Protein AF-A0AA38CR29-F1 (afdb_monomer)

Solvent-accessible surface area (backbone atoms only — not comparable to full-atom values): 11387 Å² total; per-residue (Å²): 124,98,44,69,69,57,53,49,55,43,47,74,71,68,51,55,50,40,92,82,79,65,46,72,58,93,68,88,78,81,77,53,69,68,58,57,50,50,51,51,51,54,52,25,63,77,66,74,50,83,77,84,78,74,92,84,77,94,74,93,79,91,86,82,78,86,50,73,67,57,58,51,49,51,57,49,50,56,54,31,52,56,34,53,69,42,93,46,70,67,52,23,35,52,28,36,45,49,51,25,50,46,23,63,72,40,71,68,43,24,52,48,46,52,74,73,57,45,56,58,61,36,49,60,35,48,76,48,89,50,62,69,42,19,34,28,23,40,48,26,52,30,41,28,33,74,39,72,86,40,29,61,55,46,54,74,63,58,37,61,68,53,40,53,47,31,46,74,74,47,54,73,69,32,21,54,34,28,52,53,32,52,57,56,58,64,64,74,77,91,73,84,91,79,136

Radius of gyration: 24.46 Å; Cα contacts (8 Å, |Δi|>4): 181; chains: 1; bounding box: 51×35×69 Å

Foldseek 3Di:
DPDPVVLVVCVVVVPQADPPPRDGHPDSDDDDPVNVVVVVVVVCVVVVHDDDDDPDDDDDDDDDDPDPVNVVLLVLLLVLLVQCPPPDPVSVLVSLQVLLVQLQPDDSSLVSNVVSPVLLSLLVQLPDPPQSSNLSSLSSLLSSLLDVVCLVVNVVSVNLVSLVVCLVPHDPSSVVSSVSNCVSSVDDPPDDDDD

Sequence (195 aa):
TYERSCIHKWLDARHKTCPITQLTLPHYVLTPNYALRSLITQWCEAHGIEIPRKPGSTTNEKTSGCSPELLRDKATVDALIHKIFSGILEEQRAATGELRLLAKRNGNNRIYIAEAGAIPPLIKLLSTQDQRKQEHAMTALLNLSIHDGNKRTIVMAGAVPPIVEVLKSGSMEARENAAATLFSLSFPNEHNITI

Mean predicted aligned error: 15.1 Å

Organism: Taxus chinensis (NCBI:txid29808)

Secondary structure (DSSP, 8-state):
---HHHHHHHHHTT--B-TTT-PBPS------HHHHHHHHHHHHHHTTPPP---TT-------S---HHHHHHHHHHHHHHHHHTSS-HHHHHHHHHHHHHHHHH-HHHHHHHHHTT-HHHHHHHTT-S-HHHHHHHHHHHHHHHTSHHHHHHHHHTT-HHHHHHHHHHS-HHHHHHHHHHHHHHHS--SS----

Structure (mmCIF, N/CA/C/O backbone):
data_AF-A0AA38CR29-F1
#
_entry.id   AF-A0AA38CR29-F1
#
loop_
_atom_site.group_PDB
_atom_site.id
_atom_site.type_symbol
_atom_site.label_atom_id
_atom_site.label_alt_id
_atom_site.label_comp_id
_atom_site.label_asym_id
_atom_site.label_entity_id
_atom_site.label_seq_id
_atom_site.pdbx_PDB_ins_code
_atom_site.Cartn_x
_atom_site.Cartn_y
_atom_site.Cartn_z
_atom_site.occupancy
_atom_site.B_iso_or_equiv
_atom_site.auth_seq_id
_atom_site.auth_comp_id
_atom_site.auth_asym_id
_atom_site.auth_atom_id
_atom_site.pdbx_PDB_model_num
ATOM 1 N N . THR A 1 1 ? 23.063 8.240 -36.798 1.00 49.03 1 THR A N 1
ATOM 2 C CA . THR A 1 1 ? 22.834 7.722 -35.433 1.00 49.03 1 THR A CA 1
ATOM 3 C C . THR A 1 1 ? 23.039 6.214 -35.442 1.00 49.03 1 THR A C 1
ATOM 5 O O . THR A 1 1 ? 22.711 5.585 -36.440 1.00 49.03 1 THR A O 1
ATOM 8 N N . TYR A 1 2 ? 23.603 5.614 -34.386 1.00 64.50 2 TYR A N 1
ATOM 9 C CA . TYR A 1 2 ? 23.762 4.146 -34.267 1.00 64.50 2 TYR A CA 1
ATOM 10 C C . TYR A 1 2 ? 22.453 3.455 -33.844 1.00 64.50 2 TYR A C 1
ATOM 12 O O . TYR A 1 2 ? 22.439 2.498 -33.073 1.00 64.50 2 TYR A O 1
ATOM 20 N N . GLU A 1 3 ? 21.327 3.989 -34.303 1.00 69.69 3 GLU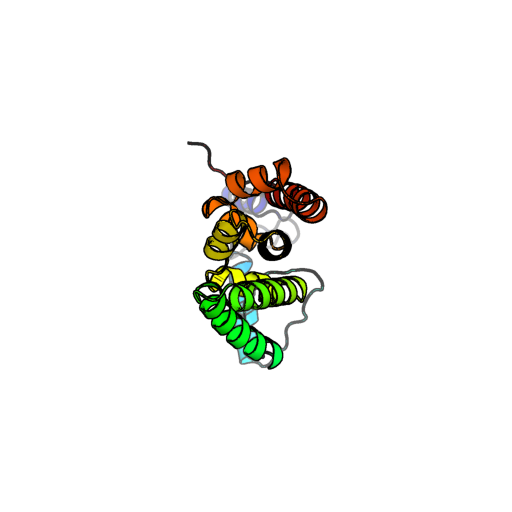 A N 1
ATOM 21 C CA . GLU A 1 3 ? 20.012 3.474 -33.965 1.00 69.69 3 GLU A CA 1
ATOM 22 C C . GLU A 1 3 ? 19.740 2.185 -34.733 1.00 69.69 3 GLU A C 1
ATOM 24 O O . GLU A 1 3 ? 20.000 2.085 -35.934 1.00 69.69 3 GLU A O 1
ATOM 29 N N . ARG A 1 4 ? 19.173 1.197 -34.034 1.00 75.94 4 ARG A N 1
ATOM 30 C CA . ARG A 1 4 ? 18.862 -0.127 -34.587 1.00 75.94 4 ARG A CA 1
ATOM 31 C C . ARG A 1 4 ? 18.036 -0.033 -35.876 1.00 75.94 4 ARG A C 1
ATOM 33 O O . ARG A 1 4 ? 18.303 -0.778 -36.809 1.00 75.94 4 ARG A O 1
ATOM 40 N N . SER A 1 5 ? 17.075 0.888 -35.941 1.00 76.75 5 SER A N 1
ATOM 41 C CA . SER A 1 5 ? 16.221 1.141 -37.112 1.00 76.75 5 SER A CA 1
ATOM 42 C C . SER A 1 5 ? 17.014 1.611 -38.337 1.00 76.75 5 SER A C 1
ATOM 44 O O . SER A 1 5 ? 16.787 1.122 -39.441 1.00 76.75 5 SER A O 1
ATOM 46 N N . CYS A 1 6 ? 17.968 2.523 -38.149 1.00 79.44 6 CYS A N 1
ATOM 47 C CA . CYS A 1 6 ? 18.842 3.019 -39.211 1.00 79.44 6 CYS A CA 1
ATOM 48 C C . CYS A 1 6 ? 19.792 1.927 -39.717 1.00 79.44 6 CYS A C 1
ATOM 50 O O . CYS A 1 6 ? 20.005 1.814 -40.921 1.00 79.44 6 CYS A O 1
ATOM 52 N N . ILE A 1 7 ? 20.318 1.096 -38.811 1.00 79.12 7 ILE A N 1
ATOM 53 C CA . ILE A 1 7 ? 21.212 -0.016 -39.166 1.00 79.12 7 ILE A CA 1
ATOM 54 C C . ILE A 1 7 ? 20.448 -1.104 -39.934 1.00 79.12 7 ILE A C 1
ATOM 56 O O . ILE A 1 7 ? 20.956 -1.598 -40.934 1.00 79.12 7 ILE A O 1
ATOM 60 N N . HIS A 1 8 ? 19.215 -1.433 -39.531 1.00 78.50 8 HIS A N 1
ATOM 61 C CA . HIS A 1 8 ? 18.358 -2.356 -40.292 1.00 78.50 8 HIS A CA 1
ATOM 62 C C . HIS A 1 8 ? 18.097 -1.846 -41.706 1.00 78.50 8 HIS A C 1
ATOM 64 O O . HIS A 1 8 ? 18.416 -2.540 -42.662 1.00 78.50 8 HIS A O 1
ATOM 70 N N . LYS A 1 9 ? 17.642 -0.594 -41.850 1.00 82.62 9 LYS A N 1
ATOM 71 C CA . LYS A 1 9 ? 17.415 0.018 -43.171 1.00 82.62 9 LYS A CA 1
ATOM 72 C C . LYS A 1 9 ? 18.669 0.001 -44.052 1.00 82.62 9 LYS A C 1
ATOM 74 O O . LYS A 1 9 ? 18.565 -0.212 -45.256 1.00 82.62 9 LYS A O 1
ATOM 79 N N . TRP A 1 10 ? 19.847 0.212 -43.462 1.00 81.25 10 TRP A N 1
ATOM 80 C CA . TRP A 1 10 ? 21.128 0.154 -44.171 1.00 81.25 10 TRP A CA 1
ATOM 81 C C . TRP A 1 10 ? 21.435 -1.251 -44.706 1.00 81.25 10 TRP A C 1
ATOM 83 O O . TRP A 1 10 ? 21.833 -1.400 -45.861 1.00 81.25 10 TRP A O 1
ATOM 93 N N . LEU A 1 11 ? 21.212 -2.286 -43.892 1.00 81.25 11 LEU A N 1
ATOM 94 C CA . LEU A 1 11 ? 21.416 -3.679 -44.294 1.00 81.25 11 LEU A CA 1
ATOM 95 C C . LEU A 1 11 ? 20.368 -4.145 -45.321 1.00 81.25 11 LEU A C 1
ATOM 97 O O . LEU A 1 11 ? 20.726 -4.816 -46.290 1.00 81.25 11 LEU A O 1
ATOM 101 N N . ASP A 1 12 ? 19.108 -3.729 -45.167 1.00 81.75 12 ASP A N 1
ATOM 102 C CA . ASP A 1 12 ? 18.004 -4.044 -46.088 1.00 81.75 12 ASP A CA 1
ATOM 103 C C . ASP A 1 12 ? 18.216 -3.428 -47.480 1.00 81.75 12 ASP A C 1
ATOM 105 O O . ASP A 1 12 ? 17.893 -4.040 -48.499 1.00 81.75 12 ASP A O 1
ATOM 109 N N . ALA A 1 13 ? 18.862 -2.258 -47.545 1.00 82.62 13 ALA A N 1
ATOM 110 C CA . ALA A 1 13 ? 19.305 -1.619 -48.786 1.00 82.62 13 ALA A CA 1
ATOM 111 C C . ALA A 1 13 ? 20.507 -2.327 -49.460 1.00 82.62 13 ALA A C 1
ATOM 113 O O . ALA A 1 13 ? 21.082 -1.812 -50.418 1.00 82.62 13 ALA A O 1
ATOM 114 N N . ARG A 1 14 ? 20.882 -3.529 -48.990 1.00 78.50 14 ARG A N 1
ATOM 115 C CA . ARG A 1 14 ? 21.998 -4.369 -49.468 1.00 78.50 14 ARG A CA 1
ATOM 116 C C . ARG A 1 14 ? 23.383 -3.736 -49.331 1.00 78.50 14 ARG A C 1
ATOM 118 O O . ARG A 1 14 ? 24.333 -4.200 -49.970 1.00 78.50 14 ARG A O 1
ATOM 125 N N . HIS A 1 15 ? 23.542 -2.735 -48.470 1.00 78.25 15 HIS A N 1
ATOM 126 C CA . HIS A 1 15 ? 24.867 -2.231 -48.139 1.00 78.25 15 HIS A CA 1
ATOM 127 C C . HIS A 1 15 ? 25.601 -3.250 -47.262 1.00 78.25 15 HIS A C 1
ATOM 129 O O . HIS A 1 15 ? 25.173 -3.584 -46.160 1.00 78.25 15 HIS A O 1
ATOM 135 N N . LYS A 1 16 ? 26.723 -3.766 -47.773 1.00 80.50 16 LYS A N 1
ATOM 136 C CA . LYS A 1 16 ? 27.523 -4.809 -47.108 1.00 80.50 16 LYS A CA 1
ATOM 137 C C . LYS A 1 16 ? 28.729 -4.265 -46.351 1.00 80.50 16 LYS A C 1
ATOM 139 O O . LYS A 1 16 ? 29.509 -5.048 -45.815 1.00 80.50 16 LYS A O 1
ATOM 144 N N . THR A 1 17 ? 28.904 -2.950 -46.325 1.00 81.31 17 THR A N 1
ATOM 145 C CA . THR A 1 17 ? 30.075 -2.295 -45.750 1.00 81.31 17 THR A CA 1
ATOM 146 C C . THR A 1 17 ? 29.698 -1.452 -44.541 1.00 81.31 17 THR A C 1
ATOM 148 O O . THR A 1 17 ? 28.611 -0.870 -44.462 1.00 81.31 17 THR A O 1
ATOM 151 N N . CYS A 1 18 ? 30.613 -1.402 -43.575 1.00 76.75 18 CYS A N 1
ATOM 152 C CA . CYS A 1 18 ? 30.520 -0.471 -42.463 1.00 76.75 18 CYS A CA 1
ATOM 153 C C . CYS A 1 18 ? 30.690 0.965 -42.992 1.00 76.75 18 CYS A C 1
ATOM 155 O O . CYS A 1 18 ? 31.706 1.246 -43.628 1.00 76.75 18 CYS A O 1
ATOM 157 N N . PRO A 1 19 ? 29.768 1.897 -42.701 1.00 74.56 19 PRO A N 1
ATOM 158 C CA . PRO A 1 19 ? 29.833 3.261 -43.231 1.00 74.56 19 PRO A CA 1
ATOM 159 C C . PRO A 1 19 ? 31.052 4.063 -42.746 1.00 74.56 19 PRO A C 1
ATOM 161 O O . PRO A 1 19 ? 31.417 5.049 -43.376 1.00 74.56 19 PRO A O 1
ATOM 164 N N . ILE A 1 20 ? 31.689 3.649 -41.644 1.00 77.12 20 ILE A N 1
ATOM 165 C CA . ILE A 1 20 ? 32.842 4.351 -41.058 1.00 77.12 20 ILE A CA 1
ATOM 166 C C . ILE A 1 20 ? 34.155 3.687 -41.457 1.00 77.12 20 ILE A C 1
ATOM 168 O O . ILE A 1 20 ? 35.062 4.351 -41.941 1.00 77.12 20 ILE A O 1
ATOM 172 N N . THR A 1 21 ? 34.269 2.374 -41.261 1.00 82.19 21 THR A N 1
ATOM 173 C CA . THR A 1 21 ? 35.529 1.658 -41.511 1.00 82.19 21 THR A CA 1
ATOM 174 C C . THR A 1 21 ? 35.649 1.138 -42.939 1.00 82.19 21 THR A C 1
ATOM 176 O O . THR A 1 21 ? 36.706 0.638 -43.302 1.00 82.19 21 THR A O 1
ATOM 179 N N . GLN A 1 22 ? 34.577 1.213 -43.739 1.00 79.38 22 GLN A N 1
ATOM 180 C CA . GLN A 1 22 ? 34.480 0.679 -45.107 1.00 79.38 22 GLN A CA 1
ATOM 181 C C . GLN A 1 22 ? 34.777 -0.826 -45.227 1.00 79.38 22 GLN A C 1
ATOM 183 O O . GLN A 1 22 ? 34.861 -1.372 -46.325 1.00 79.38 22 GLN A O 1
ATOM 188 N N . LEU A 1 23 ? 34.881 -1.531 -44.098 1.00 80.88 23 LEU A N 1
ATOM 189 C CA . LEU A 1 23 ? 35.111 -2.967 -44.065 1.00 80.88 23 LEU A CA 1
ATOM 190 C C . LEU A 1 23 ? 33.837 -3.723 -44.433 1.00 80.88 23 LEU A C 1
ATOM 192 O O . LEU A 1 23 ? 32.732 -3.343 -44.033 1.00 80.88 23 LEU A O 1
ATOM 196 N N . THR A 1 24 ? 34.009 -4.820 -45.168 1.00 80.00 24 THR A N 1
ATOM 197 C CA . THR A 1 24 ? 32.902 -5.698 -45.555 1.00 80.00 24 THR A CA 1
ATOM 198 C C . THR A 1 24 ? 32.463 -6.517 -44.348 1.00 80.00 24 THR A C 1
ATOM 200 O O . THR A 1 24 ? 33.279 -7.182 -43.713 1.00 80.00 24 THR A O 1
ATOM 203 N N . LEU A 1 25 ? 31.174 -6.462 -44.025 1.00 75.62 25 LEU A N 1
ATOM 204 C CA . LEU A 1 25 ? 30.597 -7.189 -42.904 1.00 75.62 25 LEU A CA 1
ATOM 205 C C . LEU A 1 25 ? 30.389 -8.661 -43.306 1.00 75.62 25 LEU A C 1
ATOM 207 O O . LEU A 1 25 ? 29.655 -8.920 -44.264 1.00 75.62 25 LEU A O 1
ATOM 211 N N . PRO A 1 26 ? 31.003 -9.626 -42.594 1.00 75.25 26 PRO A N 1
ATOM 212 C CA . PRO A 1 26 ? 30.859 -11.053 -42.892 1.00 75.25 26 PRO A CA 1
ATOM 213 C C . PRO A 1 26 ? 29.497 -11.613 -42.456 1.00 75.25 26 PRO A C 1
ATOM 215 O O . PRO A 1 26 ? 29.029 -12.613 -42.998 1.00 75.25 26 PRO A O 1
ATOM 218 N N . HIS A 1 27 ? 28.844 -10.962 -41.490 1.00 73.38 27 HIS A N 1
ATOM 219 C CA . HIS A 1 27 ? 27.551 -11.367 -40.953 1.00 73.38 27 HIS A CA 1
ATOM 220 C C . HIS A 1 27 ? 26.593 -10.177 -40.918 1.00 73.38 27 HIS A C 1
ATOM 222 O O . HIS A 1 27 ? 26.956 -9.086 -40.484 1.00 73.38 27 HIS A O 1
ATOM 228 N N . TYR A 1 28 ? 25.356 -10.414 -41.355 1.00 75.12 28 TYR A N 1
ATOM 229 C CA . TYR A 1 28 ? 24.285 -9.409 -41.421 1.00 75.12 28 TYR A CA 1
ATOM 230 C C . TYR A 1 28 ? 23.250 -9.574 -40.299 1.00 75.12 28 TYR A C 1
ATOM 232 O O . TYR A 1 28 ? 22.292 -8.811 -40.208 1.00 75.12 28 TYR A O 1
ATOM 240 N N . VAL A 1 29 ? 23.425 -10.585 -39.443 1.00 74.00 29 VAL A N 1
ATOM 241 C CA . VAL A 1 29 ? 22.509 -10.867 -38.337 1.00 74.00 29 VAL A CA 1
ATOM 242 C C . VAL A 1 29 ? 22.780 -9.886 -37.203 1.00 74.00 29 VAL A C 1
ATOM 244 O O . VAL A 1 29 ? 23.861 -9.864 -36.619 1.00 74.00 29 VAL A O 1
ATOM 247 N N . LEU A 1 30 ? 21.777 -9.072 -36.880 1.00 73.44 30 LEU A N 1
ATOM 248 C CA . LEU A 1 30 ? 21.869 -8.090 -35.808 1.00 73.44 30 LEU A CA 1
ATOM 249 C C . LEU A 1 30 ? 21.593 -8.727 -34.449 1.00 73.44 30 LEU A C 1
ATOM 251 O O . LEU A 1 30 ? 20.440 -8.804 -34.013 1.00 73.44 30 LEU A O 1
ATOM 255 N N . THR A 1 31 ? 22.662 -9.106 -33.753 1.00 75.12 31 THR A N 1
ATOM 256 C CA . THR A 1 31 ? 22.600 -9.574 -32.367 1.00 75.12 31 THR A CA 1
ATOM 257 C C . THR A 1 31 ? 22.057 -8.466 -31.461 1.00 75.12 31 THR A C 1
ATOM 259 O O . THR A 1 31 ? 22.630 -7.375 -31.397 1.00 75.12 31 THR A O 1
ATOM 262 N N . PRO A 1 32 ? 20.941 -8.695 -30.754 1.00 73.44 32 PRO A N 1
ATOM 263 C CA . PRO A 1 32 ? 20.436 -7.728 -29.794 1.00 73.44 32 PRO A CA 1
ATOM 264 C C . PRO A 1 32 ? 21.443 -7.467 -28.667 1.00 73.44 32 PRO A C 1
ATOM 266 O O . PRO A 1 32 ? 22.093 -8.389 -28.174 1.00 73.44 32 PRO A O 1
ATOM 269 N N . ASN A 1 33 ? 21.518 -6.220 -28.192 1.00 76.44 33 ASN A N 1
ATOM 270 C CA . ASN A 1 33 ? 22.441 -5.841 -27.115 1.00 76.44 33 ASN A CA 1
ATOM 271 C C . ASN A 1 33 ? 22.236 -6.662 -25.831 1.00 76.44 33 ASN A C 1
ATOM 273 O O . ASN A 1 33 ? 23.199 -6.881 -25.103 1.00 76.44 33 ASN A O 1
ATOM 277 N N . TYR A 1 34 ? 21.014 -7.131 -25.551 1.00 73.81 34 TYR A N 1
ATOM 278 C CA . TYR A 1 34 ? 20.756 -7.987 -24.388 1.00 73.81 34 TYR A CA 1
ATOM 279 C C . TYR A 1 34 ? 21.457 -9.349 -24.508 1.00 73.81 34 TYR A C 1
ATOM 281 O O . TYR A 1 34 ? 21.985 -9.841 -23.518 1.00 73.81 34 TYR A O 1
ATOM 289 N N . ALA A 1 35 ? 21.526 -9.928 -25.712 1.00 74.62 35 ALA A N 1
ATOM 290 C CA . ALA A 1 35 ? 22.176 -11.215 -25.943 1.00 74.62 35 ALA A CA 1
ATOM 291 C C . ALA A 1 35 ? 23.698 -11.085 -25.808 1.00 74.62 35 ALA A C 1
ATOM 293 O O . ALA A 1 35 ? 24.334 -11.898 -25.148 1.00 74.62 35 ALA A O 1
ATOM 294 N N . LEU A 1 36 ? 24.272 -10.002 -26.343 1.00 79.50 36 LEU A N 1
ATOM 295 C CA . LEU A 1 36 ? 25.687 -9.687 -26.143 1.00 79.50 36 LEU A CA 1
ATOM 296 C C . LEU A 1 36 ? 26.012 -9.484 -24.656 1.00 79.50 36 LEU A C 1
ATOM 298 O O . LEU A 1 36 ? 26.995 -10.026 -24.163 1.00 79.50 36 LEU A O 1
ATOM 302 N N . ARG A 1 37 ? 25.175 -8.732 -23.929 1.00 75.94 37 ARG A N 1
ATOM 303 C CA . ARG A 1 37 ? 25.338 -8.528 -22.482 1.00 75.94 37 ARG A CA 1
ATOM 304 C C . ARG A 1 37 ? 25.269 -9.844 -21.715 1.00 75.94 37 ARG A C 1
ATOM 306 O O . ARG A 1 37 ? 26.115 -10.062 -20.863 1.00 75.94 37 ARG A O 1
ATOM 313 N N . SER A 1 38 ? 24.321 -10.717 -22.053 1.00 72.88 38 SER A N 1
ATOM 314 C CA . SER A 1 38 ? 24.187 -12.044 -21.445 1.00 72.88 38 SER A CA 1
ATOM 315 C C . SER A 1 38 ? 25.436 -12.904 -21.664 1.00 72.88 38 SER A C 1
ATOM 317 O O . SER A 1 38 ? 25.945 -13.479 -20.707 1.00 72.88 38 SER A O 1
ATOM 319 N N . LEU A 1 39 ? 25.993 -12.914 -22.880 1.00 83.62 39 LEU A N 1
ATOM 320 C CA . LEU A 1 39 ? 27.229 -13.642 -23.182 1.00 83.62 39 LEU A CA 1
ATOM 321 C C . LEU A 1 39 ? 28.440 -13.084 -22.426 1.00 83.62 39 LEU A C 1
ATOM 323 O O . LEU A 1 39 ? 29.252 -13.854 -21.921 1.00 83.62 39 LEU A O 1
ATOM 327 N N . ILE A 1 40 ? 28.553 -11.756 -22.318 1.00 82.06 40 ILE A N 1
ATOM 328 C CA . ILE A 1 40 ? 29.619 -11.111 -21.541 1.00 82.06 40 ILE A CA 1
ATOM 329 C C . ILE A 1 40 ? 29.491 -11.486 -20.062 1.00 82.06 40 ILE A C 1
ATOM 331 O O . ILE A 1 40 ? 30.487 -11.861 -19.455 1.00 82.06 40 ILE A O 1
ATOM 335 N N . THR A 1 41 ? 28.280 -11.442 -19.498 1.00 80.75 41 THR A N 1
ATOM 336 C CA . THR A 1 41 ? 28.028 -11.849 -18.110 1.00 80.75 41 THR A CA 1
ATOM 337 C C . THR A 1 41 ? 28.436 -13.296 -17.872 1.00 80.75 41 THR A C 1
ATOM 339 O O . THR A 1 41 ? 29.227 -13.557 -16.971 1.00 80.75 41 THR A O 1
ATOM 342 N N . GLN A 1 42 ? 27.987 -14.217 -18.725 1.00 80.88 42 GLN A N 1
ATOM 343 C CA . GLN A 1 42 ? 28.318 -15.636 -18.608 1.00 80.88 42 GLN A CA 1
ATOM 344 C C . GLN A 1 42 ? 29.830 -15.890 -18.720 1.00 80.88 42 GLN A C 1
ATOM 346 O O . GLN A 1 42 ? 30.392 -16.700 -17.984 1.00 80.88 42 GLN A O 1
ATOM 351 N N . TRP A 1 43 ? 30.512 -15.191 -19.630 1.00 86.69 43 TRP A N 1
ATOM 352 C CA . TRP A 1 43 ? 31.958 -15.314 -19.789 1.00 86.69 43 TRP A CA 1
ATOM 353 C C . TRP A 1 43 ? 32.715 -14.759 -18.576 1.00 86.69 43 TRP A C 1
ATOM 355 O O . TRP A 1 43 ? 33.656 -15.392 -18.100 1.00 86.69 43 TRP A O 1
ATOM 365 N N . CYS A 1 44 ? 32.282 -13.618 -18.038 1.00 81.69 44 CYS A N 1
ATOM 366 C CA . CYS A 1 44 ? 32.851 -13.019 -16.835 1.00 81.69 44 CYS A CA 1
ATOM 367 C C . CYS A 1 44 ? 32.661 -13.905 -15.596 1.00 81.69 44 CYS A C 1
ATOM 369 O O . CYS A 1 4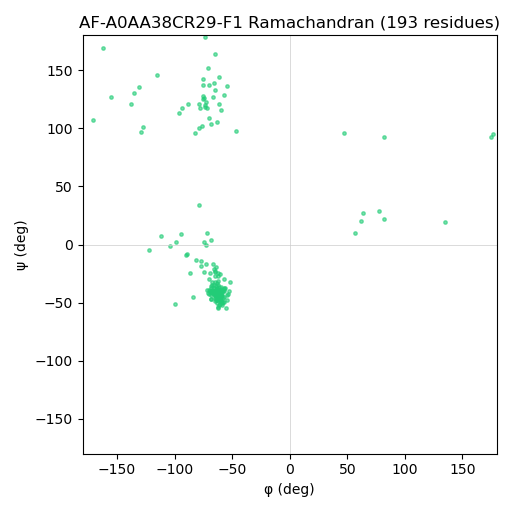4 ? 33.613 -14.081 -14.841 1.00 81.69 44 CYS A O 1
ATOM 371 N N . GLU A 1 45 ? 31.484 -14.514 -15.422 1.00 81.81 45 GLU A N 1
ATOM 372 C CA . GLU A 1 45 ? 31.211 -15.481 -14.348 1.00 81.81 45 GLU A CA 1
ATOM 373 C C . GLU A 1 45 ? 32.130 -16.702 -14.439 1.00 81.81 45 GLU A C 1
ATOM 375 O O . GLU A 1 45 ? 32.734 -17.098 -13.444 1.00 81.81 45 GLU A O 1
ATOM 380 N N . ALA A 1 46 ? 32.307 -17.253 -15.642 1.00 85.75 46 ALA A N 1
ATOM 381 C CA . ALA A 1 46 ? 33.176 -18.406 -15.866 1.00 85.75 46 ALA A CA 1
ATOM 382 C C . ALA A 1 46 ? 34.665 -18.122 -15.585 1.00 85.75 46 ALA A C 1
ATOM 384 O O . ALA A 1 46 ? 35.418 -19.052 -15.305 1.00 85.75 46 ALA A O 1
ATOM 385 N N . HIS A 1 47 ? 35.091 -16.857 -15.648 1.00 84.31 47 HIS A N 1
ATOM 386 C CA . HIS A 1 47 ? 36.488 -16.447 -15.459 1.00 84.31 47 HIS A CA 1
ATOM 387 C C . HIS A 1 47 ? 36.714 -15.631 -14.175 1.00 84.31 47 HIS A C 1
ATOM 389 O O . HIS A 1 47 ? 37.813 -15.123 -13.966 1.00 84.31 47 HIS A O 1
ATOM 395 N N . GLY A 1 48 ? 35.697 -15.500 -13.312 1.00 82.06 48 GLY A N 1
ATOM 396 C CA . GLY A 1 48 ? 35.789 -14.765 -12.046 1.00 82.06 48 GLY A CA 1
ATOM 397 C C . GLY A 1 48 ? 36.070 -13.265 -12.202 1.00 82.06 48 GLY A C 1
ATOM 398 O O . GLY A 1 48 ? 36.671 -12.658 -11.319 1.00 82.06 48 GLY A O 1
ATOM 399 N N . ILE A 1 49 ? 35.680 -12.663 -13.329 1.00 85.19 49 ILE A N 1
ATOM 400 C CA . ILE A 1 49 ? 35.938 -11.251 -13.638 1.00 85.19 49 ILE A CA 1
ATOM 401 C C . ILE A 1 49 ? 34.735 -10.411 -13.204 1.00 85.19 49 ILE A C 1
ATOM 403 O O . ILE A 1 49 ? 33.640 -10.548 -13.747 1.00 85.19 49 ILE A O 1
ATOM 407 N N . GLU A 1 50 ? 34.937 -9.492 -12.261 1.00 70.81 50 GLU A N 1
ATOM 408 C CA . GLU A 1 50 ? 33.896 -8.546 -11.856 1.00 70.81 50 GLU A CA 1
ATOM 409 C C . GLU A 1 50 ? 33.674 -7.471 -12.931 1.00 70.81 50 GLU A C 1
ATOM 411 O O . GLU A 1 50 ? 34.575 -6.710 -13.289 1.00 70.81 50 GLU A O 1
ATOM 416 N N . ILE A 1 51 ? 32.447 -7.389 -13.454 1.00 70.00 51 ILE A N 1
ATOM 417 C CA . ILE A 1 51 ? 32.074 -6.396 -14.466 1.00 70.00 51 ILE A CA 1
ATOM 418 C C . ILE A 1 51 ? 31.915 -5.019 -13.794 1.00 70.00 51 ILE A C 1
ATOM 420 O O . ILE A 1 51 ? 31.080 -4.881 -12.892 1.00 70.00 51 ILE A O 1
ATOM 424 N N . PRO A 1 52 ? 32.620 -3.965 -14.256 1.00 63.62 52 PRO A N 1
ATOM 425 C CA . PRO A 1 52 ? 32.465 -2.617 -13.719 1.00 63.62 52 PRO A CA 1
ATOM 426 C C . PRO A 1 52 ? 31.024 -2.115 -13.889 1.00 63.62 52 PRO A C 1
ATOM 428 O O . PRO A 1 52 ? 30.534 -1.926 -15.007 1.00 63.62 52 PRO A O 1
ATOM 431 N N . ARG A 1 53 ? 30.320 -1.882 -12.775 1.00 57.41 53 ARG A N 1
ATOM 432 C CA . ARG A 1 53 ? 28.965 -1.312 -12.794 1.00 57.41 53 ARG A CA 1
ATOM 433 C C . ARG A 1 53 ? 29.030 0.170 -13.166 1.00 57.41 53 ARG A C 1
ATOM 435 O O . ARG A 1 53 ? 29.657 0.965 -12.471 1.00 57.41 53 ARG A O 1
ATOM 442 N N . LYS A 1 54 ? 28.336 0.561 -14.242 1.00 48.66 54 LYS A N 1
ATOM 443 C CA . LYS A 1 54 ? 28.065 1.978 -14.528 1.00 48.66 54 LYS A CA 1
ATOM 444 C C . LYS A 1 54 ? 27.154 2.551 -13.431 1.00 48.66 54 LYS A C 1
ATOM 446 O O . LYS A 1 54 ? 26.126 1.934 -13.143 1.00 48.66 54 LYS A O 1
ATOM 451 N N . PRO A 1 55 ? 27.459 3.728 -12.863 1.00 37.12 55 PRO A N 1
ATOM 452 C CA . PRO A 1 55 ? 26.537 4.405 -11.964 1.00 37.12 55 PRO A CA 1
ATOM 453 C C . PRO A 1 55 ? 25.345 4.916 -12.787 1.00 37.12 55 PRO A C 1
ATOM 455 O O . PRO A 1 55 ? 25.506 5.824 -13.598 1.00 37.12 55 PRO A O 1
ATOM 458 N N . GLY A 1 56 ? 24.163 4.306 -12.624 1.00 46.09 56 GLY A N 1
ATOM 459 C CA . GLY A 1 56 ? 22.909 4.911 -13.100 1.00 46.09 56 GLY A CA 1
ATOM 460 C C . GLY A 1 56 ? 21.893 4.049 -13.857 1.00 46.09 56 GLY A C 1
ATOM 461 O O . GLY A 1 56 ? 21.046 4.629 -14.523 1.00 46.09 56 GLY A O 1
ATOM 462 N N . SER A 1 57 ? 21.901 2.711 -13.790 1.00 36.12 57 SER A N 1
ATOM 463 C CA . SER A 1 57 ? 20.797 1.915 -14.367 1.00 36.12 57 SER A CA 1
ATOM 464 C C . SER A 1 57 ? 20.223 0.926 -13.354 1.00 36.12 57 SER A C 1
ATOM 466 O O . SER A 1 57 ? 20.802 -0.118 -13.067 1.00 36.12 57 SER A O 1
ATOM 468 N N . THR A 1 58 ? 19.078 1.301 -12.786 1.00 41.66 58 THR A N 1
ATOM 469 C CA . THR A 1 58 ? 18.174 0.448 -12.015 1.00 41.66 58 THR A CA 1
ATOM 470 C C . THR A 1 58 ? 17.382 -0.452 -12.960 1.00 41.66 58 THR A C 1
ATOM 472 O O . THR A 1 58 ? 16.388 -0.022 -13.538 1.00 41.66 58 THR A O 1
ATOM 475 N N . THR A 1 59 ? 17.785 -1.714 -13.066 1.00 38.44 59 THR A N 1
ATOM 476 C CA . THR A 1 59 ? 16.891 -2.826 -13.414 1.00 38.44 59 THR A CA 1
ATOM 477 C C . THR A 1 59 ? 17.237 -4.004 -12.512 1.00 38.44 59 THR A C 1
ATOM 479 O O . THR A 1 59 ? 18.382 -4.449 -12.471 1.00 38.44 59 THR A O 1
ATOM 482 N N . ASN A 1 60 ? 16.240 -4.442 -11.747 1.00 45.12 60 ASN A N 1
ATOM 483 C CA . ASN A 1 60 ? 16.280 -5.587 -10.850 1.00 45.12 60 ASN A CA 1
ATOM 484 C C . ASN A 1 60 ? 16.668 -6.869 -11.595 1.00 45.12 60 ASN A C 1
ATOM 486 O O . ASN A 1 60 ? 15.970 -7.241 -12.528 1.00 45.12 60 ASN A O 1
ATOM 490 N N . GLU A 1 61 ? 17.666 -7.590 -11.086 1.00 36.50 61 GLU A N 1
ATOM 491 C CA . GLU A 1 61 ? 17.615 -9.049 -10.965 1.00 36.50 61 GLU A CA 1
ATOM 492 C C . GLU A 1 61 ? 18.566 -9.505 -9.848 1.00 36.50 61 GLU A C 1
ATOM 494 O O . GLU A 1 61 ? 19.718 -9.084 -9.740 1.00 36.50 61 GLU A O 1
ATOM 499 N N . LYS A 1 62 ? 17.999 -10.287 -8.926 1.00 50.66 62 LYS A N 1
ATOM 500 C CA . LYS A 1 62 ? 18.618 -10.797 -7.702 1.00 50.66 62 LYS A CA 1
ATOM 501 C C . LYS A 1 62 ? 19.667 -11.850 -8.064 1.00 50.66 62 LYS A C 1
ATOM 503 O O . LYS A 1 62 ? 19.363 -12.742 -8.845 1.00 50.66 62 LYS A O 1
ATOM 508 N N . THR A 1 63 ? 20.826 -11.813 -7.407 1.00 41.09 63 THR A N 1
ATOM 509 C CA . THR A 1 63 ? 21.299 -12.854 -6.464 1.00 41.09 63 THR A CA 1
ATOM 510 C C . THR A 1 63 ? 22.706 -12.485 -5.991 1.00 41.09 63 THR A C 1
ATOM 512 O O . THR A 1 63 ? 23.688 -12.773 -6.659 1.00 41.09 63 THR A O 1
ATOM 515 N N . SER A 1 64 ? 22.806 -11.823 -4.837 1.00 45.41 64 SER A N 1
ATOM 516 C CA . SER A 1 64 ? 23.962 -11.924 -3.933 1.00 45.41 64 SER A CA 1
ATOM 517 C C . SER A 1 64 ? 23.619 -11.209 -2.623 1.00 45.41 64 SER A C 1
ATOM 519 O O . SER A 1 64 ? 23.496 -9.988 -2.5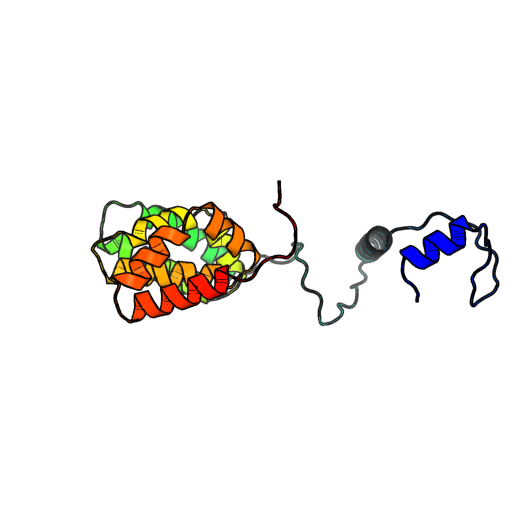91 1.00 45.41 64 SER A O 1
ATOM 521 N N . GLY A 1 65 ? 23.386 -12.001 -1.571 1.00 39.22 65 GLY A N 1
ATOM 522 C CA . GLY A 1 65 ? 23.186 -11.549 -0.192 1.00 39.22 65 GLY A CA 1
ATOM 523 C C . GLY A 1 65 ? 21.773 -11.066 0.139 1.00 39.22 65 GLY A C 1
ATOM 524 O O . GLY A 1 65 ? 21.462 -9.884 0.023 1.00 39.22 65 GLY A O 1
ATOM 525 N N . CYS A 1 66 ? 20.905 -11.953 0.635 1.00 46.47 66 CYS A N 1
ATOM 526 C CA . CYS A 1 66 ? 19.745 -11.485 1.388 1.00 46.47 66 CYS A CA 1
ATOM 527 C C . CYS A 1 66 ? 20.266 -10.901 2.708 1.00 46.47 66 CYS A C 1
ATOM 529 O O . CYS A 1 66 ? 20.685 -11.656 3.583 1.00 46.47 66 CYS A O 1
ATOM 531 N N . SER A 1 67 ? 20.312 -9.571 2.831 1.00 63.47 67 SER A N 1
ATOM 532 C CA . SER A 1 67 ? 20.719 -8.930 4.083 1.00 63.47 67 SER A CA 1
ATOM 533 C C . SER A 1 67 ? 19.849 -9.459 5.235 1.00 63.47 67 SER A C 1
ATOM 535 O O . SER A 1 67 ? 18.628 -9.538 5.064 1.00 63.47 67 SER A O 1
ATOM 537 N N . PRO A 1 68 ? 20.418 -9.787 6.411 1.00 70.50 68 PRO A N 1
ATOM 538 C CA . PRO A 1 68 ? 19.667 -10.328 7.552 1.00 70.50 68 PRO A CA 1
ATOM 539 C C . PRO A 1 68 ? 18.446 -9.481 7.943 1.00 70.50 68 PRO A C 1
ATOM 541 O O . PRO A 1 68 ? 17.413 -10.002 8.355 1.00 70.50 68 PRO A O 1
ATOM 544 N N . GLU A 1 69 ? 18.539 -8.164 7.754 1.00 75.38 69 GLU A N 1
ATOM 545 C CA . GLU A 1 69 ? 17.446 -7.221 8.001 1.00 75.38 69 GLU A CA 1
ATOM 546 C C . GLU A 1 69 ? 16.252 -7.407 7.061 1.00 75.38 69 GLU A C 1
ATOM 548 O O . GLU A 1 69 ? 15.115 -7.231 7.487 1.00 75.38 69 GLU A O 1
ATOM 553 N N . LEU A 1 70 ? 16.491 -7.787 5.801 1.00 72.62 70 LEU A N 1
ATOM 554 C CA . LEU A 1 70 ? 15.427 -8.025 4.827 1.00 72.62 70 LEU A CA 1
ATOM 555 C C . LEU A 1 70 ? 14.663 -9.312 5.157 1.00 72.62 70 LEU A C 1
ATOM 557 O O . LEU A 1 70 ? 13.445 -9.337 5.035 1.00 72.62 70 LEU A O 1
ATOM 561 N N . LEU A 1 71 ? 15.353 -10.371 5.600 1.00 78.06 71 LEU A N 1
ATOM 562 C CA . LEU A 1 71 ? 14.697 -11.603 6.061 1.00 78.06 71 LEU A CA 1
ATOM 563 C C . LEU A 1 71 ? 13.844 -11.352 7.306 1.00 78.06 71 LEU A C 1
ATOM 565 O O . LEU A 1 71 ? 12.710 -11.824 7.371 1.00 78.06 71 LEU A O 1
ATOM 569 N N . ARG A 1 72 ? 14.373 -10.576 8.262 1.00 85.06 72 ARG A N 1
ATOM 570 C CA . ARG A 1 72 ? 13.634 -10.190 9.468 1.00 85.06 72 ARG A CA 1
ATOM 571 C C . ARG A 1 72 ? 12.365 -9.427 9.109 1.00 85.06 72 ARG A C 1
ATOM 573 O O . ARG A 1 72 ? 11.291 -9.799 9.560 1.00 85.06 72 ARG A O 1
ATOM 580 N N . ASP A 1 73 ? 12.486 -8.414 8.256 1.00 88.19 73 ASP A N 1
ATOM 581 C CA . ASP A 1 73 ? 11.347 -7.608 7.822 1.00 88.19 73 ASP A CA 1
ATOM 582 C C . ASP A 1 73 ? 10.281 -8.427 7.108 1.00 88.19 73 ASP A C 1
ATOM 584 O O . ASP A 1 73 ? 9.100 -8.195 7.336 1.00 88.19 73 ASP A O 1
ATOM 588 N N . LYS A 1 74 ? 10.676 -9.388 6.266 1.00 86.19 74 LYS A N 1
ATOM 589 C CA . LYS A 1 74 ? 9.722 -10.266 5.581 1.00 86.19 74 LYS A CA 1
ATOM 590 C C . LYS A 1 74 ? 8.888 -11.074 6.567 1.00 86.19 74 LYS A C 1
ATOM 592 O O . LYS A 1 74 ? 7.664 -11.010 6.517 1.00 86.19 74 LYS A O 1
ATOM 597 N N . ALA A 1 75 ? 9.549 -11.741 7.513 1.00 89.12 75 ALA A N 1
ATOM 598 C CA . ALA A 1 75 ? 8.865 -12.493 8.561 1.00 89.12 75 ALA A CA 1
ATOM 599 C C . ALA A 1 75 ? 7.952 -11.589 9.409 1.00 89.12 75 ALA A C 1
ATOM 601 O O . ALA A 1 75 ? 6.841 -11.981 9.768 1.00 89.12 75 ALA A O 1
ATOM 602 N N . THR A 1 76 ? 8.392 -10.358 9.698 1.00 93.25 76 THR A N 1
ATOM 603 C CA . THR A 1 76 ? 7.564 -9.362 10.384 1.00 93.25 76 THR A CA 1
ATOM 604 C C . THR A 1 76 ? 6.332 -8.993 9.556 1.00 93.25 76 THR A C 1
ATOM 606 O O . THR A 1 76 ? 5.230 -9.016 10.092 1.00 93.25 76 THR A O 1
ATOM 609 N N . VAL A 1 77 ? 6.477 -8.696 8.261 1.00 92.75 77 VAL A N 1
ATOM 610 C CA . VAL A 1 77 ? 5.350 -8.352 7.377 1.00 92.75 77 VAL A CA 1
ATOM 611 C C . VAL A 1 77 ? 4.313 -9.474 7.340 1.00 92.75 77 VAL A C 1
ATOM 613 O O . VAL A 1 77 ? 3.130 -9.190 7.519 1.00 92.75 77 VAL A O 1
ATOM 616 N N . ASP A 1 78 ? 4.734 -10.730 7.194 1.00 90.81 78 ASP A N 1
ATOM 617 C CA . ASP A 1 78 ? 3.810 -11.871 7.144 1.00 90.81 78 ASP A CA 1
ATOM 618 C C . ASP A 1 78 ? 3.002 -11.992 8.447 1.00 90.81 78 ASP A C 1
ATOM 620 O O . ASP A 1 78 ? 1.774 -12.115 8.435 1.00 90.81 78 ASP A O 1
ATOM 624 N N . ALA A 1 79 ? 3.675 -11.864 9.596 1.00 92.19 79 ALA A N 1
ATOM 625 C CA . ALA A 1 79 ? 3.021 -11.880 10.901 1.00 92.19 79 ALA A CA 1
ATOM 626 C C . ALA A 1 79 ? 2.048 -10.700 11.087 1.00 92.19 79 ALA A C 1
ATOM 628 O O . ALA A 1 79 ? 0.972 -10.865 11.668 1.00 92.19 79 ALA A O 1
ATOM 629 N N . LEU A 1 80 ? 2.400 -9.509 10.592 1.00 92.94 80 LEU A N 1
ATOM 630 C CA . LEU A 1 80 ? 1.548 -8.321 10.670 1.00 92.94 80 LEU A CA 1
ATOM 631 C C . LEU A 1 80 ? 0.294 -8.454 9.811 1.00 92.94 80 LEU A C 1
ATOM 633 O O . LEU A 1 80 ? -0.783 -8.075 10.265 1.00 92.94 80 LEU A O 1
ATOM 637 N N . ILE A 1 81 ? 0.406 -9.022 8.609 1.00 90.25 81 ILE A N 1
ATOM 638 C CA . ILE A 1 81 ? -0.751 -9.264 7.740 1.00 90.25 81 ILE A CA 1
ATOM 639 C C . ILE A 1 81 ? -1.742 -10.191 8.444 1.00 90.25 81 ILE A C 1
ATOM 641 O O . ILE A 1 81 ? -2.923 -9.862 8.514 1.00 90.25 81 ILE A O 1
ATOM 645 N N . HIS A 1 82 ? -1.273 -11.274 9.072 1.00 89.06 82 HIS A N 1
ATOM 646 C CA . HIS A 1 82 ? -2.137 -12.136 9.885 1.00 89.06 82 HIS A CA 1
ATOM 647 C C . HIS A 1 82 ? -2.826 -11.385 11.036 1.00 89.06 82 HIS A C 1
ATOM 649 O O . HIS A 1 82 ? -4.016 -11.591 11.274 1.00 89.06 82 HIS A O 1
ATOM 655 N N . LYS A 1 83 ? -2.119 -10.472 11.714 1.00 90.31 83 LYS A N 1
ATOM 656 C CA . LYS A 1 83 ? -2.689 -9.644 12.793 1.00 90.31 83 LYS A CA 1
ATOM 657 C C . LYS A 1 83 ? -3.692 -8.599 12.301 1.00 90.31 83 LYS A C 1
ATOM 659 O O . LYS A 1 83 ? -4.636 -8.294 13.017 1.00 90.31 83 LYS A O 1
ATOM 664 N N . ILE A 1 84 ? -3.558 -8.084 11.078 1.00 87.44 84 ILE A N 1
ATOM 665 C CA . ILE A 1 84 ? -4.565 -7.188 10.478 1.00 87.44 84 ILE A CA 1
ATOM 666 C C . ILE A 1 84 ? -5.917 -7.905 10.313 1.00 87.44 84 ILE A C 1
ATOM 668 O O . ILE A 1 84 ? -6.968 -7.267 10.372 1.00 87.44 84 ILE A O 1
ATOM 672 N N . PHE A 1 85 ? -5.907 -9.232 10.167 1.00 81.62 85 PHE A N 1
ATOM 673 C CA . PHE A 1 85 ? 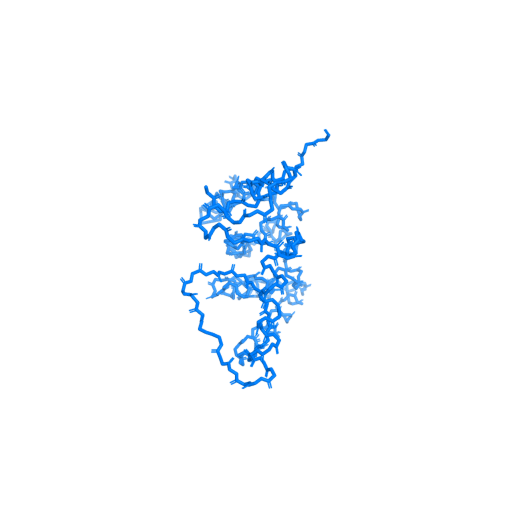-7.120 -10.047 10.139 1.00 81.62 85 PHE A CA 1
ATOM 674 C C . PHE A 1 85 ? -7.579 -10.539 11.517 1.00 81.62 85 PHE A C 1
ATOM 676 O O . PHE A 1 85 ? -8.678 -11.091 11.606 1.00 81.62 85 PHE A O 1
ATOM 683 N N . SER A 1 86 ? -6.799 -10.346 12.590 1.00 77.19 86 SER A N 1
ATOM 684 C CA . SER A 1 86 ? -7.253 -10.721 13.932 1.00 77.19 86 SER A CA 1
ATOM 685 C C . SER A 1 86 ? -8.444 -9.839 14.315 1.00 77.19 86 SER A C 1
ATOM 687 O O . SER A 1 86 ? -8.478 -8.652 14.003 1.00 77.19 86 SER A O 1
ATOM 689 N N . GLY A 1 87 ? -9.477 -10.398 14.950 1.00 74.44 87 GLY A N 1
ATOM 690 C CA . GLY A 1 87 ? -10.694 -9.650 15.313 1.00 74.44 87 GLY A CA 1
ATOM 691 C C . GLY A 1 87 ? -10.487 -8.581 16.398 1.00 74.44 87 GLY A C 1
ATOM 692 O O . GLY A 1 87 ? -11.452 -7.965 16.842 1.00 74.44 87 GLY A O 1
ATOM 693 N N . ILE A 1 88 ? -9.248 -8.370 16.852 1.00 84.31 88 ILE A N 1
ATOM 694 C CA . ILE A 1 88 ? -8.907 -7.527 17.994 1.00 84.31 88 ILE A CA 1
ATOM 695 C C . ILE A 1 88 ? -8.520 -6.134 17.489 1.00 84.31 88 ILE A C 1
ATOM 697 O O . ILE A 1 88 ? -7.496 -5.943 16.835 1.00 84.31 88 ILE A O 1
ATOM 701 N N . LEU A 1 89 ? -9.344 -5.133 17.814 1.00 82.38 89 LEU A N 1
ATOM 702 C CA . LEU A 1 89 ? -9.211 -3.765 17.298 1.00 82.38 89 LEU A CA 1
ATOM 703 C C . LEU A 1 89 ? -7.824 -3.149 17.542 1.00 82.38 89 LEU A C 1
ATOM 705 O O . LEU A 1 89 ? -7.279 -2.530 16.626 1.00 82.38 89 LEU A O 1
ATOM 709 N N . GLU A 1 90 ? -7.272 -3.331 18.743 1.00 86.19 90 GLU A N 1
ATOM 710 C CA . GLU A 1 90 ? -5.966 -2.791 19.140 1.00 86.19 90 GLU A CA 1
ATOM 711 C C . GLU A 1 90 ? -4.802 -3.463 18.407 1.00 86.19 90 GLU A C 1
ATOM 713 O O . GLU A 1 90 ? -3.882 -2.780 17.956 1.00 86.19 90 GLU A O 1
ATOM 718 N N . GLU A 1 91 ? -4.868 -4.781 18.205 1.00 88.44 91 GLU A N 1
ATOM 719 C CA . GLU A 1 91 ? -3.853 -5.516 17.447 1.00 88.44 91 GLU A CA 1
ATOM 720 C C . GLU A 1 91 ? -3.839 -5.093 15.984 1.00 88.44 91 GLU A C 1
ATOM 722 O O . GLU A 1 91 ? -2.771 -4.843 15.431 1.00 88.44 91 GLU A O 1
ATOM 727 N N . GLN A 1 92 ? -5.015 -4.929 15.372 1.00 90.25 92 GLN A N 1
ATOM 728 C CA . GLN A 1 92 ? -5.118 -4.416 14.008 1.00 90.25 92 GLN A CA 1
ATOM 729 C C . GLN A 1 92 ? -4.515 -3.016 13.891 1.00 90.25 92 GLN A C 1
ATOM 731 O O . GLN A 1 92 ? -3.806 -2.726 12.926 1.00 90.25 92 GLN A O 1
ATOM 736 N N . ARG A 1 93 ? -4.791 -2.132 14.860 1.00 92.88 93 ARG A N 1
ATOM 737 C CA . ARG A 1 93 ? -4.271 -0.759 14.862 1.00 92.88 93 ARG A CA 1
ATOM 738 C C . ARG A 1 93 ? -2.747 -0.755 14.965 1.00 92.88 93 ARG A C 1
ATOM 740 O O . ARG A 1 93 ? -2.093 -0.121 14.138 1.00 92.88 93 ARG A O 1
ATOM 747 N N . ALA A 1 94 ? -2.195 -1.488 15.932 1.00 93.50 94 ALA A N 1
ATOM 748 C CA . ALA A 1 94 ? -0.754 -1.621 16.112 1.00 93.50 94 ALA A CA 1
ATOM 749 C C . ALA A 1 94 ? -0.090 -2.241 14.874 1.00 93.50 94 ALA A C 1
ATOM 751 O O . ALA A 1 94 ? 0.884 -1.692 14.361 1.00 93.50 94 ALA A O 1
ATOM 752 N N . ALA A 1 95 ? -0.668 -3.318 14.334 1.00 94.81 95 ALA A N 1
ATOM 753 C CA . ALA A 1 95 ? -0.121 -4.010 13.176 1.00 94.81 95 ALA A CA 1
ATOM 754 C C . ALA A 1 95 ? -0.121 -3.134 11.914 1.00 94.81 95 ALA A C 1
ATOM 756 O O . ALA A 1 95 ? 0.874 -3.072 11.195 1.00 94.81 95 ALA A O 1
ATOM 757 N N . THR A 1 96 ? -1.207 -2.393 11.678 1.00 95.75 96 THR A N 1
ATOM 758 C CA . THR A 1 96 ? -1.300 -1.437 10.561 1.00 95.75 96 THR A CA 1
ATOM 759 C C . THR A 1 96 ? -0.287 -0.301 10.728 1.00 95.75 96 THR A C 1
ATOM 761 O O . THR A 1 96 ? 0.371 0.102 9.766 1.00 95.75 96 THR A O 1
ATOM 764 N N . GLY A 1 97 ? -0.116 0.196 11.958 1.00 96.38 97 GLY A N 1
ATOM 765 C CA . GLY A 1 97 ? 0.876 1.217 12.290 1.00 96.38 97 GLY A CA 1
ATOM 766 C C . GLY A 1 97 ? 2.313 0.759 12.032 1.00 96.38 97 GLY A C 1
ATOM 767 O O . GLY A 1 97 ? 3.106 1.522 11.478 1.00 96.38 97 GLY A O 1
ATOM 768 N N . GLU A 1 98 ? 2.644 -0.486 12.371 1.00 96.44 98 GLU A N 1
ATOM 769 C CA . GLU A 1 98 ? 3.962 -1.075 12.117 1.00 96.44 98 GLU A CA 1
ATOM 770 C C . GLU A 1 98 ? 4.192 -1.330 10.620 1.00 96.44 98 GLU A C 1
ATOM 772 O O . GLU A 1 98 ? 5.237 -0.959 10.079 1.00 96.44 98 GLU A O 1
ATOM 777 N N . LEU A 1 99 ? 3.183 -1.846 9.911 1.00 96.25 99 LEU A N 1
ATOM 778 C CA . LEU A 1 99 ? 3.245 -2.064 8.466 1.00 96.25 99 LEU A CA 1
ATOM 779 C C . LEU A 1 99 ? 3.500 -0.752 7.704 1.00 96.25 99 LEU A C 1
ATOM 781 O O . LEU A 1 99 ? 4.325 -0.702 6.787 1.00 96.25 99 LEU A O 1
ATOM 785 N N . ARG A 1 100 ? 2.862 0.346 8.137 1.00 97.31 100 ARG A N 1
ATOM 786 C CA . ARG A 1 100 ? 3.126 1.704 7.634 1.00 97.31 100 ARG A CA 1
ATOM 787 C C . ARG A 1 100 ? 4.597 2.100 7.797 1.00 97.31 100 ARG A C 1
ATOM 789 O O . ARG A 1 100 ? 5.175 2.670 6.868 1.00 97.31 100 ARG A O 1
ATOM 796 N N . LEU A 1 101 ? 5.200 1.836 8.960 1.00 97.25 101 LEU A N 1
ATOM 797 C CA . LEU A 1 101 ? 6.604 2.166 9.233 1.00 97.25 101 LEU A CA 1
ATOM 798 C C . LEU A 1 101 ? 7.557 1.330 8.369 1.00 97.25 101 LEU A C 1
ATOM 800 O O . LEU A 1 101 ? 8.520 1.875 7.825 1.00 97.25 101 LEU A O 1
ATOM 804 N N . LEU A 1 102 ? 7.260 0.043 8.169 1.00 95.50 102 LEU A N 1
ATOM 805 C CA . LEU A 1 102 ? 8.036 -0.823 7.279 1.00 95.50 102 LEU A CA 1
ATOM 806 C C . LEU A 1 102 ? 7.989 -0.337 5.827 1.00 95.50 102 LEU A C 1
ATOM 808 O O . LEU A 1 102 ? 9.042 -0.259 5.193 1.00 95.50 102 LEU A O 1
ATOM 812 N N . ALA A 1 103 ? 6.818 0.072 5.326 1.00 95.94 103 ALA A N 1
ATOM 813 C CA . ALA A 1 103 ? 6.673 0.653 3.988 1.00 95.94 103 ALA A CA 1
ATOM 814 C C . ALA A 1 103 ? 7.439 1.983 3.828 1.00 95.94 103 ALA A C 1
ATOM 816 O O . ALA A 1 103 ? 7.960 2.288 2.751 1.00 95.94 103 ALA A O 1
ATOM 817 N N . LYS A 1 104 ? 7.551 2.783 4.898 1.00 95.38 104 LYS A N 1
ATOM 818 C CA . LYS A 1 104 ? 8.344 4.024 4.896 1.00 95.38 104 LYS A CA 1
ATOM 819 C C . LYS A 1 104 ? 9.846 3.743 4.785 1.00 95.38 104 LYS A C 1
ATOM 821 O O . LYS A 1 104 ? 10.548 4.508 4.128 1.00 95.38 104 LYS A O 1
ATOM 826 N N . ARG A 1 105 ? 10.325 2.659 5.408 1.00 92.56 105 ARG A N 1
ATOM 827 C CA . ARG A 1 105 ? 11.752 2.395 5.650 1.00 92.56 105 ARG A CA 1
ATOM 828 C C . ARG A 1 105 ? 12.594 2.282 4.381 1.00 92.56 105 ARG A C 1
ATOM 830 O O . ARG A 1 105 ? 13.674 2.858 4.332 1.00 92.56 105 ARG A O 1
ATOM 837 N N . ASN A 1 106 ? 12.137 1.536 3.374 1.00 89.81 106 ASN A N 1
ATOM 838 C CA . ASN A 1 106 ? 12.853 1.371 2.105 1.00 89.81 106 ASN A CA 1
ATOM 839 C C . ASN A 1 106 ? 11.938 0.834 0.985 1.00 89.81 106 ASN A C 1
ATOM 841 O O . ASN A 1 106 ? 10.818 0.393 1.235 1.00 89.81 106 ASN A O 1
ATOM 845 N N . GLY A 1 107 ? 12.433 0.856 -0.258 1.00 89.88 107 GLY A N 1
ATOM 846 C CA . GLY A 1 107 ? 11.700 0.374 -1.435 1.00 89.88 107 GLY A CA 1
ATOM 847 C C . GLY A 1 107 ? 11.455 -1.141 -1.467 1.00 89.88 107 GLY A C 1
ATOM 848 O O . GLY A 1 107 ? 10.385 -1.562 -1.896 1.00 89.88 107 GLY A O 1
ATOM 849 N N . ASN A 1 108 ? 12.385 -1.958 -0.960 1.00 89.88 108 ASN A N 1
ATOM 850 C CA . ASN A 1 108 ? 12.232 -3.420 -0.929 1.00 89.88 108 ASN A CA 1
ATOM 851 C C . ASN A 1 108 ? 11.045 -3.848 -0.061 1.00 89.88 108 ASN A C 1
ATOM 853 O O . ASN A 1 108 ? 10.299 -4.747 -0.439 1.00 89.88 108 ASN A O 1
ATOM 857 N N . ASN A 1 109 ? 10.830 -3.168 1.064 1.00 93.50 109 ASN A N 1
ATOM 858 C CA . ASN A 1 109 ? 9.682 -3.406 1.929 1.00 93.50 109 ASN A CA 1
ATOM 859 C C . ASN A 1 109 ? 8.378 -3.040 1.224 1.00 93.50 109 ASN A C 1
ATOM 861 O O . ASN A 1 109 ? 7.406 -3.772 1.339 1.00 93.50 109 ASN A O 1
ATOM 865 N N . ARG A 1 110 ? 8.347 -1.943 0.454 1.00 95.81 110 ARG A N 1
ATOM 866 C CA . ARG A 1 110 ? 7.151 -1.561 -0.316 1.00 95.81 110 ARG A CA 1
ATOM 867 C C . ARG A 1 110 ? 6.777 -2.628 -1.335 1.00 95.81 110 ARG A C 1
ATOM 869 O O . ARG A 1 110 ? 5.595 -2.924 -1.476 1.00 95.81 110 ARG A O 1
ATOM 876 N N . ILE A 1 111 ? 7.771 -3.187 -2.024 1.00 92.69 111 ILE A N 1
ATOM 877 C CA . ILE A 1 111 ? 7.577 -4.291 -2.971 1.00 92.69 111 ILE A CA 1
ATOM 878 C C . ILE A 1 111 ? 7.040 -5.511 -2.221 1.00 92.69 111 ILE A C 1
ATOM 880 O O . ILE A 1 111 ? 5.961 -5.998 -2.537 1.00 92.69 111 ILE A O 1
ATOM 884 N N . TYR A 1 112 ? 7.736 -5.948 -1.168 1.00 93.31 112 TYR A N 1
ATOM 885 C CA . TYR A 1 112 ? 7.361 -7.156 -0.435 1.00 93.31 112 TYR A CA 1
ATOM 886 C C . TYR A 1 112 ? 5.977 -7.063 0.214 1.00 93.31 112 TYR A C 1
ATOM 888 O O . TYR A 1 112 ? 5.199 -7.999 0.122 1.00 93.31 112 TYR A O 1
ATOM 896 N N . ILE A 1 113 ? 5.633 -5.930 0.834 1.00 94.12 113 ILE A N 1
ATOM 897 C CA . ILE A 1 113 ? 4.314 -5.719 1.451 1.00 94.12 113 ILE A CA 1
ATOM 898 C C . ILE A 1 113 ? 3.194 -5.831 0.406 1.00 94.12 113 ILE A C 1
ATOM 900 O O . ILE A 1 113 ? 2.133 -6.389 0.693 1.00 94.12 113 ILE A O 1
ATOM 904 N N . ALA A 1 114 ? 3.418 -5.313 -0.806 1.00 93.31 114 ALA A N 1
ATOM 905 C CA . ALA A 1 114 ? 2.464 -5.446 -1.901 1.00 93.31 114 ALA A CA 1
ATOM 906 C C . ALA A 1 114 ? 2.360 -6.901 -2.391 1.00 93.31 114 ALA A C 1
ATOM 908 O O . ALA A 1 114 ? 1.249 -7.412 -2.520 1.00 93.31 114 ALA A O 1
ATOM 909 N N . GLU A 1 115 ? 3.495 -7.576 -2.605 1.00 91.31 115 GLU A N 1
ATOM 910 C CA . GLU A 1 115 ? 3.569 -8.987 -3.024 1.00 91.31 115 GLU A CA 1
ATOM 911 C C . GLU A 1 115 ? 2.956 -9.946 -1.991 1.00 91.31 115 GLU A C 1
ATOM 913 O O . GLU A 1 115 ? 2.300 -10.915 -2.364 1.00 91.31 115 GLU A O 1
ATOM 918 N N . ALA A 1 116 ? 3.100 -9.644 -0.699 1.00 90.88 116 ALA A N 1
ATOM 919 C CA . ALA A 1 116 ? 2.515 -10.399 0.407 1.00 90.88 116 ALA A CA 1
ATOM 920 C C . ALA A 1 116 ? 0.989 -10.203 0.538 1.00 90.88 116 ALA A C 1
ATOM 922 O O . ALA A 1 116 ? 0.357 -10.783 1.418 1.00 90.88 116 ALA A O 1
ATOM 923 N N . GLY A 1 117 ? 0.371 -9.388 -0.327 1.00 91.94 117 GLY A N 1
ATOM 924 C CA . GLY A 1 117 ? -1.083 -9.245 -0.394 1.00 91.94 117 GLY A CA 1
ATOM 925 C C . GLY A 1 117 ? -1.679 -8.289 0.641 1.00 91.94 117 GLY A C 1
ATOM 926 O O . GLY A 1 117 ? -2.873 -8.365 0.924 1.00 91.94 117 GLY A O 1
ATOM 927 N N . ALA A 1 118 ? -0.898 -7.356 1.192 1.00 95.19 118 ALA A N 1
ATOM 928 C CA . ALA A 1 118 ? -1.402 -6.418 2.199 1.00 95.19 118 ALA A CA 1
ATOM 929 C C . ALA A 1 118 ? -2.333 -5.322 1.641 1.00 95.19 118 ALA A C 1
ATOM 931 O O . ALA A 1 118 ? -3.048 -4.676 2.407 1.00 95.19 118 ALA A O 1
ATOM 932 N N . ILE A 1 119 ? -2.342 -5.091 0.323 1.00 96.50 119 ILE A N 1
ATOM 933 C CA . ILE A 1 119 ? -3.081 -3.978 -0.300 1.00 96.50 119 ILE A CA 1
ATOM 934 C C . ILE A 1 119 ? -4.607 -4.081 -0.082 1.00 96.50 119 ILE A C 1
ATOM 936 O O . ILE A 1 11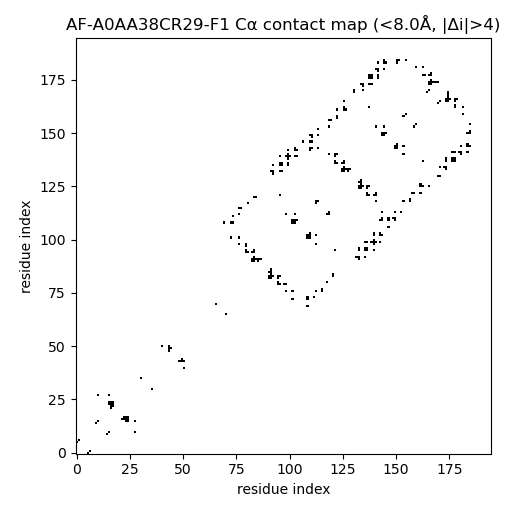9 ? -5.172 -3.120 0.441 1.00 96.50 119 ILE A O 1
ATOM 940 N N . PRO A 1 120 ? -5.305 -5.189 -0.415 1.00 95.88 120 PRO A N 1
ATOM 941 C CA . PRO A 1 120 ? -6.756 -5.261 -0.214 1.00 95.88 120 PRO A CA 1
ATOM 942 C C . PRO A 1 120 ? -7.198 -5.093 1.254 1.00 95.88 120 PRO A C 1
ATOM 944 O O . PRO A 1 120 ? -8.151 -4.349 1.500 1.00 95.88 120 PRO A O 1
ATOM 947 N N . PRO A 1 121 ? -6.513 -5.692 2.253 1.00 94.31 121 PRO A N 1
ATOM 948 C CA . PRO A 1 121 ? -6.799 -5.430 3.666 1.00 94.31 121 PRO A CA 1
ATOM 949 C C . PRO A 1 121 ? -6.648 -3.960 4.053 1.00 94.31 121 PRO A C 1
ATOM 951 O O . PRO A 1 121 ? -7.525 -3.415 4.719 1.00 94.31 121 PRO A O 1
ATOM 954 N N . LEU A 1 122 ? -5.582 -3.296 3.594 1.00 96.69 122 LEU A N 1
ATOM 955 C CA . LEU A 1 122 ? -5.371 -1.869 3.847 1.00 96.69 122 LEU A CA 1
ATOM 956 C C . LEU A 1 122 ? -6.489 -1.009 3.247 1.00 96.69 122 LEU A C 1
ATOM 958 O O . LEU A 1 122 ? -6.959 -0.087 3.906 1.00 96.69 122 LEU A O 1
ATOM 962 N N . ILE A 1 123 ? -6.966 -1.337 2.041 1.00 97.81 123 ILE A N 1
ATOM 963 C CA . ILE A 1 123 ? -8.105 -0.645 1.416 1.00 97.81 123 ILE A CA 1
ATOM 964 C C . ILE A 1 123 ? -9.375 -0.835 2.251 1.00 97.81 123 ILE A C 1
ATOM 966 O O . ILE A 1 123 ? -10.085 0.132 2.514 1.00 97.81 123 ILE A O 1
ATOM 970 N N . LYS A 1 124 ? -9.649 -2.057 2.725 1.00 95.25 124 LYS A N 1
ATOM 971 C CA . LYS A 1 124 ? -10.813 -2.341 3.582 1.00 95.25 124 LYS A CA 1
ATOM 972 C C . LYS A 1 124 ? -10.779 -1.533 4.884 1.00 95.25 124 LYS A C 1
ATOM 974 O O . LYS A 1 124 ? -11.821 -1.081 5.355 1.00 95.25 124 LYS A O 1
ATOM 979 N N . LEU A 1 125 ? -9.591 -1.334 5.456 1.00 95.19 125 LEU A N 1
ATOM 980 C CA . LEU A 1 125 ? -9.411 -0.538 6.669 1.00 95.19 125 LEU A CA 1
ATOM 981 C C . LEU A 1 125 ? -9.712 0.953 6.474 1.00 95.19 125 LEU A C 1
ATOM 983 O O . LEU A 1 125 ? -9.947 1.630 7.468 1.00 95.19 125 LEU A O 1
ATOM 987 N N . LEU A 1 126 ? -9.776 1.470 5.244 1.00 97.00 126 LEU A N 1
ATOM 988 C CA . LEU A 1 126 ? -10.155 2.867 5.004 1.00 97.00 126 LEU A CA 1
ATOM 989 C C . LEU A 1 126 ? -11.606 3.170 5.407 1.00 97.00 126 LEU A C 1
ATOM 991 O O . LEU A 1 126 ? -11.926 4.314 5.710 1.00 97.00 126 LEU A O 1
ATOM 995 N N . SER A 1 127 ? -12.476 2.160 5.466 1.00 94.81 127 SER A N 1
ATOM 996 C CA . SER A 1 127 ? -13.886 2.311 5.858 1.00 94.81 127 SER A CA 1
ATOM 997 C C . SER A 1 127 ? -14.147 2.055 7.350 1.00 94.81 127 SER A C 1
ATOM 999 O O . SER A 1 127 ? -15.300 1.947 7.767 1.00 94.81 127 SER A O 1
ATOM 1001 N N . THR A 1 128 ? -13.100 1.909 8.166 1.00 92.88 128 THR A N 1
ATOM 1002 C CA . THR A 1 128 ? -13.243 1.722 9.618 1.00 92.88 128 THR A CA 1
ATOM 1003 C C . THR A 1 128 ? -13.706 3.006 10.316 1.00 92.88 128 THR A C 1
ATOM 1005 O O . THR A 1 128 ? -13.386 4.107 9.881 1.00 92.88 128 THR A O 1
ATOM 1008 N N . GLN A 1 129 ? -14.405 2.861 11.445 1.00 91.75 129 GLN A N 1
ATOM 1009 C CA . GLN A 1 129 ? -14.783 3.982 12.321 1.00 91.75 129 GLN A CA 1
ATOM 1010 C C . GLN A 1 129 ? -13.641 4.411 13.263 1.00 91.75 129 GLN A C 1
ATOM 1012 O O . GLN A 1 129 ? -13.695 5.466 13.888 1.00 91.75 129 GLN A O 1
ATOM 1017 N N . ASP A 1 130 ? -12.591 3.593 13.380 1.00 93.06 130 ASP A N 1
ATOM 1018 C CA . ASP A 1 130 ? -11.387 3.924 14.148 1.00 93.06 130 ASP A CA 1
ATOM 1019 C C . ASP A 1 130 ? -10.480 4.863 13.341 1.00 93.06 130 ASP A C 1
ATOM 1021 O O . ASP A 1 130 ? -9.720 4.427 12.472 1.00 93.06 130 ASP A O 1
ATOM 1025 N N . GLN A 1 131 ? -10.540 6.155 13.662 1.00 94.50 131 GLN A N 1
ATOM 1026 C CA . GLN A 1 131 ? -9.802 7.201 12.958 1.00 94.50 131 GLN A CA 1
ATOM 1027 C C . GLN A 1 131 ? -8.292 6.922 12.872 1.00 94.50 131 GLN A C 1
ATOM 1029 O O . GLN A 1 131 ? -7.701 7.074 11.806 1.00 94.50 131 GLN A O 1
ATOM 1034 N N . ARG A 1 132 ? -7.661 6.444 13.953 1.00 94.31 132 ARG A N 1
ATOM 1035 C CA . ARG A 1 132 ? -6.210 6.181 13.958 1.00 94.31 132 ARG A CA 1
ATOM 1036 C C . ARG A 1 132 ? -5.850 5.010 13.053 1.00 94.31 132 ARG A C 1
ATOM 1038 O O . ARG A 1 132 ? -4.815 5.015 12.389 1.00 94.31 132 ARG A O 1
ATOM 1045 N N . LYS A 1 133 ? -6.704 3.987 13.022 1.00 94.31 133 LYS A N 1
ATOM 1046 C CA . LYS A 1 133 ? -6.534 2.841 12.125 1.00 94.31 133 LYS A CA 1
ATOM 1047 C C . LYS A 1 133 ? -6.708 3.248 10.660 1.00 94.31 133 LYS A C 1
ATOM 1049 O O . LYS A 1 133 ? -5.902 2.826 9.832 1.00 94.31 133 LYS A O 1
ATOM 1054 N N . GLN A 1 134 ? -7.696 4.096 10.360 1.00 97.00 134 GLN A N 1
ATOM 1055 C CA . GLN A 1 134 ? -7.896 4.669 9.025 1.00 97.00 134 GLN A CA 1
ATOM 1056 C C . GLN A 1 134 ? -6.675 5.492 8.587 1.00 97.00 134 GLN A C 1
ATOM 1058 O O . GLN A 1 134 ? -6.164 5.286 7.488 1.00 97.00 134 GLN A O 1
ATOM 1063 N N . GLU A 1 135 ? -6.166 6.371 9.454 1.00 97.94 135 GLU A N 1
ATOM 1064 C CA . GLU A 1 135 ? -4.966 7.180 9.202 1.00 97.94 135 GLU A CA 1
ATOM 1065 C C . GLU A 1 135 ? -3.755 6.293 8.899 1.00 97.94 135 GLU A C 1
ATOM 1067 O O . GLU A 1 135 ? -3.097 6.466 7.873 1.00 97.94 135 GLU A O 1
ATOM 1072 N N . HIS A 1 136 ? -3.489 5.281 9.734 1.00 97.94 136 HIS A N 1
ATOM 1073 C CA . HIS A 1 136 ? -2.390 4.347 9.492 1.00 97.94 136 HIS A CA 1
ATOM 1074 C C . HIS A 1 136 ? -2.525 3.604 8.162 1.00 97.94 136 HIS A C 1
ATOM 1076 O O . HIS A 1 136 ? -1.532 3.490 7.440 1.00 97.94 136 HIS A O 1
ATOM 1082 N N . ALA A 1 137 ? -3.727 3.136 7.820 1.00 97.88 137 ALA A N 1
ATOM 1083 C CA . ALA A 1 137 ? -3.983 2.456 6.555 1.00 97.88 137 ALA A CA 1
ATOM 1084 C C . ALA A 1 137 ? -3.777 3.392 5.352 1.00 97.88 137 ALA A C 1
ATOM 1086 O O . ALA A 1 137 ? -3.112 3.020 4.382 1.00 97.88 137 ALA A O 1
ATOM 1087 N N . MET A 1 138 ? -4.268 4.630 5.442 1.00 98.56 138 MET A N 1
ATOM 1088 C CA . MET A 1 138 ? -4.132 5.638 4.392 1.00 98.56 138 MET A CA 1
ATOM 1089 C C . MET A 1 138 ? -2.664 6.017 4.164 1.00 98.56 138 MET A C 1
ATOM 1091 O O . MET A 1 138 ? -2.177 5.983 3.035 1.00 98.56 138 MET A O 1
ATOM 1095 N N . THR A 1 139 ? -1.906 6.294 5.228 1.00 98.56 139 THR A N 1
ATOM 1096 C CA . THR A 1 139 ? -0.471 6.590 5.101 1.00 98.56 139 THR A CA 1
ATOM 1097 C C . THR A 1 139 ? 0.334 5.368 4.642 1.00 98.56 139 THR A C 1
ATOM 1099 O O . THR A 1 139 ? 1.334 5.519 3.940 1.00 98.56 139 THR A O 1
ATOM 1102 N N . ALA A 1 140 ? -0.067 4.143 5.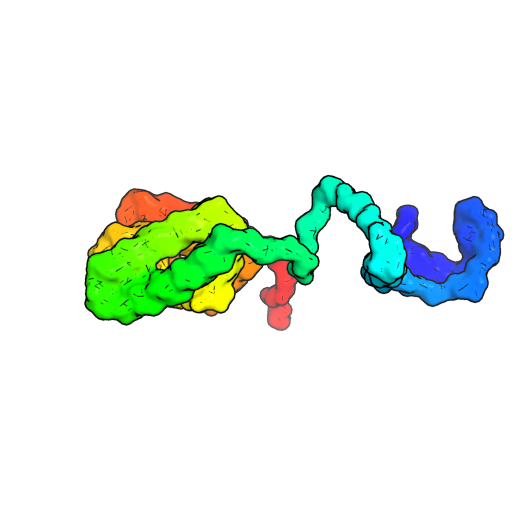004 1.00 98.44 140 ALA A N 1
ATOM 1103 C CA . ALA A 1 140 ? 0.568 2.935 4.479 1.00 98.44 140 ALA A CA 1
ATOM 1104 C C . ALA A 1 140 ? 0.383 2.837 2.957 1.00 98.44 140 ALA A C 1
ATOM 1106 O O . ALA A 1 140 ? 1.367 2.654 2.243 1.00 98.44 140 ALA A O 1
ATOM 1107 N N . LEU A 1 141 ? -0.841 3.037 2.452 1.00 98.38 141 LEU A N 1
ATOM 1108 C CA . LEU A 1 141 ? -1.123 3.061 1.011 1.00 98.38 141 LEU A CA 1
ATOM 1109 C C . LEU A 1 141 ? -0.355 4.173 0.287 1.00 98.38 141 LEU A C 1
ATOM 1111 O O . LEU A 1 141 ? 0.207 3.912 -0.779 1.00 98.38 141 LEU A O 1
ATOM 1115 N N . LEU A 1 142 ? -0.244 5.363 0.887 1.00 98.56 142 LEU A N 1
ATOM 1116 C CA . LEU A 1 142 ? 0.610 6.434 0.370 1.00 98.56 142 LEU A CA 1
ATOM 1117 C C . LEU A 1 142 ? 2.052 5.944 0.207 1.00 98.56 142 LEU A C 1
ATOM 1119 O O . LEU A 1 142 ? 2.594 6.004 -0.894 1.00 98.56 142 LEU A O 1
ATOM 1123 N N . ASN A 1 143 ? 2.653 5.397 1.268 1.00 98.44 143 ASN A N 1
ATOM 1124 C CA . ASN A 1 143 ? 4.034 4.908 1.242 1.00 98.44 143 ASN A CA 1
ATOM 1125 C C . ASN A 1 143 ? 4.245 3.814 0.187 1.00 98.44 143 ASN A C 1
ATOM 1127 O O . ASN A 1 143 ? 5.269 3.814 -0.497 1.00 98.44 143 ASN A O 1
ATOM 1131 N N . LEU A 1 144 ? 3.282 2.899 0.035 1.00 97.81 144 LEU A N 1
ATOM 1132 C CA . LEU A 1 144 ? 3.324 1.856 -0.990 1.00 97.81 144 LEU A CA 1
ATOM 1133 C C . LEU A 1 144 ? 3.249 2.440 -2.404 1.00 97.81 144 LEU A C 1
ATOM 1135 O O . LEU A 1 144 ? 3.976 1.965 -3.274 1.00 97.81 144 LEU A O 1
ATOM 1139 N N . SER A 1 145 ? 2.429 3.474 -2.621 1.00 96.69 145 SER A N 1
ATOM 1140 C CA . SER A 1 145 ? 2.242 4.118 -3.931 1.00 96.69 145 SER A CA 1
ATOM 1141 C C . SER A 1 145 ? 3.492 4.828 -4.457 1.00 96.69 145 SER A C 1
ATOM 1143 O O . SER A 1 145 ? 3.617 5.019 -5.662 1.00 96.69 145 SER A O 1
ATOM 1145 N N . ILE A 1 146 ? 4.440 5.187 -3.579 1.00 94.75 146 ILE A N 1
ATOM 1146 C CA . ILE A 1 146 ? 5.707 5.820 -3.980 1.00 94.75 146 ILE A CA 1
ATOM 1147 C C . ILE A 1 146 ? 6.527 4.880 -4.884 1.00 94.75 146 ILE A C 1
ATOM 1149 O O . ILE A 1 146 ? 7.367 5.341 -5.650 1.00 94.75 146 ILE A O 1
ATOM 1153 N N . HIS A 1 147 ? 6.317 3.561 -4.801 1.00 93.31 147 HIS A N 1
ATOM 1154 C CA . HIS A 1 147 ? 6.931 2.621 -5.733 1.00 93.31 147 HIS A CA 1
ATOM 1155 C C . HIS A 1 147 ? 6.048 2.415 -6.971 1.00 93.31 147 HIS A C 1
ATOM 1157 O O . HIS A 1 147 ? 4.927 1.922 -6.854 1.00 93.31 147 HIS A O 1
ATOM 1163 N N . ASP A 1 148 ? 6.571 2.720 -8.163 1.00 90.69 148 ASP A N 1
ATOM 1164 C CA . ASP A 1 148 ? 5.806 2.652 -9.419 1.00 90.69 148 ASP A CA 1
ATOM 1165 C C . ASP A 1 148 ? 5.207 1.268 -9.699 1.00 90.69 148 ASP A C 1
ATOM 1167 O O . ASP A 1 148 ? 4.060 1.172 -10.138 1.00 90.69 148 ASP A O 1
ATOM 1171 N N . GLY A 1 149 ? 5.929 0.192 -9.360 1.00 90.12 149 GLY A N 1
ATOM 1172 C CA . GLY A 1 149 ? 5.443 -1.184 -9.513 1.00 90.12 149 GLY A CA 1
ATOM 1173 C C . GLY A 1 149 ? 4.176 -1.487 -8.704 1.00 90.12 149 GLY A C 1
ATOM 1174 O O . GLY A 1 149 ? 3.378 -2.332 -9.100 1.00 90.12 149 GLY A O 1
ATOM 1175 N N . ASN A 1 150 ? 3.936 -0.751 -7.614 1.00 94.25 150 ASN A N 1
ATOM 1176 C CA . ASN A 1 150 ? 2.763 -0.938 -6.763 1.00 94.25 150 ASN A CA 1
ATOM 1177 C C . ASN A 1 150 ? 1.545 -0.142 -7.240 1.00 94.25 150 ASN A C 1
ATOM 1179 O O . ASN A 1 150 ? 0.419 -0.524 -6.921 1.00 94.25 150 ASN A O 1
ATOM 1183 N N . LYS A 1 151 ? 1.732 0.954 -7.990 1.00 94.38 151 LYS A N 1
ATOM 1184 C CA . LYS A 1 151 ? 0.643 1.877 -8.365 1.00 94.38 151 LYS A CA 1
ATOM 1185 C C . LYS A 1 151 ? -0.483 1.157 -9.101 1.00 94.38 151 LYS A C 1
ATOM 1187 O O . LYS A 1 151 ? -1.644 1.261 -8.707 1.00 94.38 151 LYS A O 1
ATOM 1192 N N . ARG A 1 152 ? -0.135 0.358 -10.118 1.00 91.25 152 ARG A N 1
ATOM 1193 C CA . ARG A 1 152 ? -1.107 -0.445 -10.879 1.00 91.25 152 ARG A CA 1
ATOM 1194 C C . ARG A 1 152 ? -1.847 -1.431 -9.978 1.00 91.25 152 ARG A C 1
ATOM 1196 O O . ARG A 1 152 ? -3.065 -1.525 -10.079 1.00 91.25 152 ARG A O 1
ATOM 1203 N N . THR A 1 153 ? -1.141 -2.121 -9.086 1.00 93.62 153 THR A N 1
ATOM 1204 C CA . THR A 1 153 ? -1.738 -3.080 -8.143 1.00 93.62 153 THR A CA 1
ATOM 1205 C C . THR A 1 153 ? -2.723 -2.400 -7.194 1.00 93.62 153 THR A C 1
ATOM 1207 O O . THR A 1 153 ? -3.818 -2.911 -6.984 1.00 93.62 153 THR A O 1
ATOM 1210 N N . ILE A 1 154 ? -2.380 -1.217 -6.674 1.00 95.75 154 ILE A N 1
ATOM 1211 C CA . ILE A 1 154 ? -3.259 -0.417 -5.807 1.00 95.75 154 ILE A CA 1
ATOM 1212 C C . ILE A 1 154 ? -4.533 -0.000 -6.556 1.00 95.75 154 ILE A C 1
ATOM 1214 O O . ILE A 1 154 ? -5.635 -0.159 -6.033 1.00 95.75 154 ILE A O 1
ATOM 1218 N N . VAL A 1 155 ? -4.403 0.490 -7.793 1.00 95.00 155 VAL A N 1
ATOM 1219 C CA . VAL A 1 155 ? -5.556 0.893 -8.616 1.00 95.00 155 VAL A CA 1
ATOM 1220 C C . VAL A 1 155 ? -6.436 -0.310 -8.964 1.00 95.00 155 VAL A C 1
ATOM 1222 O O . VAL A 1 155 ? -7.651 -0.245 -8.787 1.00 95.00 155 VAL A O 1
ATOM 1225 N N . MET A 1 156 ? -5.839 -1.425 -9.399 1.00 93.00 156 MET A N 1
ATOM 1226 C CA . MET A 1 156 ? -6.566 -2.653 -9.748 1.00 93.00 156 MET A CA 1
ATOM 1227 C C . MET A 1 156 ? -7.266 -3.297 -8.547 1.00 93.00 156 MET A C 1
ATOM 1229 O O . MET A 1 156 ? -8.301 -3.932 -8.722 1.00 93.00 156 MET A O 1
ATOM 1233 N N . ALA A 1 157 ? -6.756 -3.091 -7.332 1.00 94.50 157 ALA A N 1
ATOM 1234 C CA . ALA A 1 157 ? -7.412 -3.519 -6.099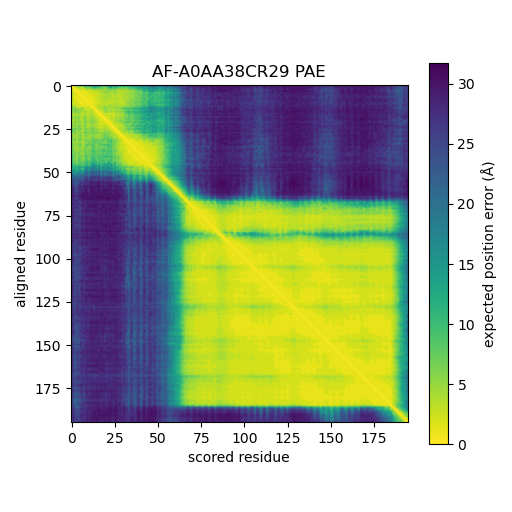 1.00 94.50 157 ALA A CA 1
ATOM 1235 C C . ALA A 1 157 ? -8.624 -2.644 -5.706 1.00 94.50 157 ALA A C 1
ATOM 1237 O O . ALA A 1 157 ? -9.228 -2.876 -4.661 1.00 94.50 157 ALA A O 1
ATOM 1238 N N . GLY A 1 158 ? -8.987 -1.639 -6.513 1.00 95.75 158 GLY A N 1
ATOM 1239 C CA . GLY A 1 158 ? -10.164 -0.802 -6.279 1.00 95.75 158 GLY A CA 1
ATOM 1240 C C . GLY A 1 158 ? -9.962 0.264 -5.201 1.00 95.75 158 GLY A C 1
ATOM 1241 O O . GLY A 1 158 ? -10.921 0.655 -4.543 1.00 95.75 158 GLY A O 1
ATOM 1242 N N . ALA A 1 159 ? -8.731 0.749 -5.002 1.00 97.31 159 ALA A N 1
ATOM 1243 C CA . ALA A 1 159 ? -8.428 1.709 -3.937 1.00 97.31 159 ALA A CA 1
ATOM 1244 C C . ALA A 1 159 ? -9.034 3.109 -4.150 1.00 97.31 159 ALA A C 1
ATOM 1246 O O . ALA A 1 159 ? -9.227 3.841 -3.182 1.00 97.31 159 ALA A O 1
ATOM 1247 N N . VAL A 1 160 ? -9.326 3.508 -5.396 1.00 97.38 160 VAL A N 1
ATOM 1248 C CA . VAL A 1 160 ? -9.685 4.901 -5.725 1.00 97.38 160 VAL A CA 1
ATOM 1249 C C . VAL A 1 160 ? -10.963 5.37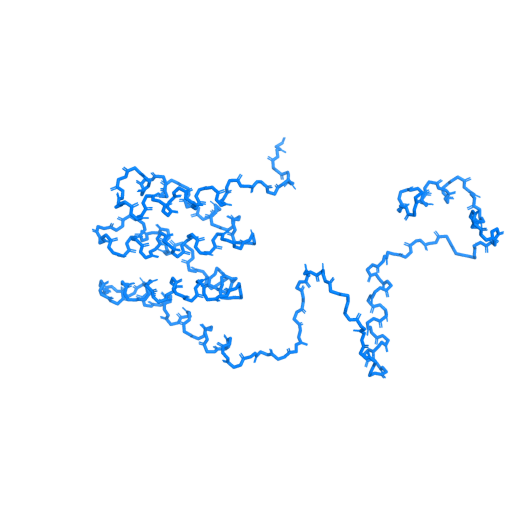5 -5.014 1.00 97.38 160 VAL A C 1
ATOM 1251 O O . VAL A 1 160 ? -10.883 6.407 -4.346 1.00 97.38 160 VAL A O 1
ATOM 1254 N N . PRO A 1 161 ? -12.117 4.673 -5.071 1.00 98.06 161 PRO A N 1
ATOM 1255 C CA . PRO A 1 161 ? -13.323 5.154 -4.395 1.00 98.06 161 PRO A CA 1
ATOM 1256 C C . PRO A 1 161 ? -13.167 5.275 -2.864 1.00 98.06 161 PRO A C 1
ATOM 1258 O O . PRO A 1 161 ? -13.508 6.335 -2.338 1.00 98.06 161 PRO A O 1
ATOM 1261 N N . PRO A 1 162 ? -12.592 4.290 -2.139 1.00 98.31 162 PRO A N 1
ATOM 1262 C CA . PRO A 1 162 ? -12.309 4.437 -0.708 1.00 98.31 162 PRO A CA 1
ATOM 1263 C C . PRO A 1 162 ? -11.373 5.604 -0.369 1.00 98.31 162 PRO A C 1
ATOM 1265 O O . PRO A 1 162 ? -11.618 6.319 0.599 1.00 98.31 162 PRO A O 1
ATOM 1268 N N . ILE A 1 163 ? -10.328 5.845 -1.170 1.00 98.44 163 ILE A N 1
ATOM 1269 C CA . ILE A 1 163 ? -9.412 6.980 -0.956 1.00 98.44 163 ILE A CA 1
ATOM 1270 C C . ILE A 1 163 ? -10.145 8.315 -1.153 1.00 98.44 163 ILE A C 1
ATOM 1272 O O . ILE A 1 163 ? -9.936 9.254 -0.386 1.00 98.44 163 ILE A O 1
ATOM 1276 N N . VAL A 1 164 ? -11.027 8.407 -2.153 1.00 98.38 164 VAL A N 1
ATOM 1277 C CA . VAL A 1 164 ? -11.860 9.600 -2.377 1.00 98.38 164 VAL A CA 1
ATOM 1278 C C . VAL A 1 164 ? -12.820 9.839 -1.210 1.00 98.38 164 VAL A C 1
ATOM 1280 O O . VAL A 1 164 ? -13.063 10.992 -0.861 1.00 98.38 164 VAL A O 1
ATOM 1283 N N . GLU A 1 165 ? -13.347 8.786 -0.587 1.00 98.25 165 GLU A N 1
ATOM 1284 C CA . GLU A 1 165 ? -14.185 8.933 0.605 1.00 98.25 165 GLU A CA 1
ATOM 1285 C C . GLU A 1 165 ? -13.379 9.503 1.780 1.00 98.25 165 GLU A C 1
ATOM 1287 O O . GLU A 1 165 ? -13.757 10.530 2.340 1.00 98.25 165 GLU A O 1
ATOM 1292 N N . VAL A 1 166 ? -12.199 8.940 2.064 1.00 98.31 166 VAL A N 1
ATOM 1293 C CA . VAL A 1 166 ? -11.286 9.475 3.093 1.00 98.31 166 VAL A CA 1
ATOM 1294 C C . VAL A 1 166 ? -10.908 10.933 2.811 1.00 98.31 166 VAL A C 1
ATOM 1296 O O . VAL A 1 166 ? -10.859 11.742 3.733 1.00 98.31 166 VAL A O 1
ATOM 1299 N N . LEU A 1 167 ? -10.704 11.314 1.546 1.00 98.25 167 LEU A N 1
ATOM 1300 C CA . LEU A 1 167 ? -10.419 12.700 1.155 1.00 98.25 167 LEU A CA 1
ATOM 1301 C C . LEU A 1 167 ? -11.563 13.677 1.496 1.00 98.25 167 LEU A C 1
ATOM 1303 O O . LEU A 1 167 ? -11.310 14.858 1.769 1.00 98.25 167 LEU A O 1
ATOM 1307 N N . LYS A 1 168 ? -12.815 13.210 1.470 1.00 97.88 168 LYS A N 1
ATOM 1308 C CA . LYS A 1 168 ? -14.004 14.023 1.764 1.00 97.88 168 LYS A CA 1
ATOM 1309 C C . LYS A 1 168 ? -14.289 14.117 3.258 1.00 97.88 168 LYS A C 1
ATOM 1311 O O . LYS A 1 168 ? -14.585 15.210 3.735 1.00 97.88 168 LYS A O 1
ATOM 1316 N N . SER A 1 169 ? -14.220 12.991 3.967 1.00 96.12 169 SER A N 1
ATOM 1317 C CA . SER A 1 169 ? -14.776 12.845 5.320 1.00 96.12 169 SER A CA 1
ATOM 1318 C C . SER A 1 169 ? -13.759 12.437 6.394 1.00 96.12 169 SER A C 1
ATOM 1320 O O . SER A 1 169 ? -14.105 12.417 7.573 1.00 96.12 169 SER A O 1
ATOM 1322 N N . GLY A 1 170 ? -12.508 12.150 6.024 1.00 95.62 170 GLY A N 1
ATOM 1323 C CA . GLY A 1 170 ? -11.448 11.772 6.960 1.00 95.62 170 GLY A CA 1
ATOM 1324 C C . GLY A 1 170 ? -10.906 12.932 7.804 1.00 95.62 170 GLY A C 1
ATOM 1325 O O . GLY A 1 170 ? -11.276 14.099 7.644 1.00 95.62 170 GLY A O 1
ATOM 1326 N N . SER A 1 171 ? -9.965 12.612 8.692 1.00 97.12 171 SER A N 1
ATOM 1327 C CA . SER A 1 171 ? -9.212 13.616 9.452 1.00 97.12 171 SER A CA 1
ATOM 1328 C C . SER A 1 171 ? -8.335 14.483 8.544 1.00 97.12 171 SER A C 1
ATOM 1330 O O . SER A 1 171 ? -8.071 14.125 7.398 1.00 97.12 171 SER A O 1
ATOM 1332 N N . MET A 1 172 ? -7.849 15.623 9.042 1.00 97.44 172 MET A N 1
ATOM 1333 C CA . MET A 1 172 ? -6.967 16.505 8.262 1.00 97.44 172 MET A CA 1
ATOM 1334 C C . MET A 1 172 ? -5.744 15.750 7.712 1.00 97.44 172 MET A C 1
ATOM 1336 O O . MET A 1 172 ? -5.500 15.788 6.509 1.00 97.44 172 MET A O 1
ATOM 1340 N N . GLU A 1 173 ? -5.063 14.971 8.558 1.00 96.38 173 GLU A N 1
ATOM 1341 C CA . GLU A 1 173 ? -3.926 14.135 8.152 1.00 96.38 173 GLU A CA 1
ATOM 1342 C C . GLU A 1 173 ? -4.332 13.069 7.121 1.00 96.38 173 GLU A C 1
ATOM 1344 O O . GLU A 1 173 ? -3.641 12.857 6.121 1.00 96.38 173 GLU A O 1
ATOM 1349 N N . ALA A 1 174 ? -5.463 12.388 7.331 1.00 97.50 174 ALA A N 1
ATOM 1350 C CA . ALA A 1 174 ? -5.935 11.369 6.398 1.00 97.50 174 ALA A CA 1
ATOM 1351 C C . ALA A 1 174 ? -6.283 11.973 5.027 1.00 97.50 174 ALA A C 1
ATOM 1353 O O . ALA A 1 174 ? -5.971 11.373 4.000 1.00 97.50 174 ALA A O 1
ATOM 1354 N N . ARG A 1 175 ? -6.870 13.174 5.000 1.00 98.50 175 ARG A N 1
ATOM 1355 C CA . ARG A 1 175 ? -7.238 13.899 3.776 1.00 98.50 175 ARG A CA 1
ATOM 1356 C C . ARG A 1 175 ? -6.015 14.367 2.994 1.00 98.50 175 ARG A C 1
ATOM 1358 O O . ARG A 1 175 ? -5.975 14.186 1.778 1.00 98.50 175 ARG A O 1
ATOM 1365 N N . GLU A 1 176 ? -5.004 14.905 3.671 1.00 98.56 176 GLU A N 1
ATOM 1366 C CA . GLU A 1 176 ? -3.722 15.265 3.050 1.00 98.56 176 GLU A CA 1
ATOM 1367 C C . GLU A 1 176 ? -3.042 14.036 2.435 1.00 98.56 176 GLU A C 1
ATOM 1369 O O . GLU A 1 176 ? -2.661 14.042 1.260 1.00 98.56 176 GLU A O 1
ATOM 1374 N N . ASN A 1 177 ? -2.974 12.940 3.196 1.00 98.38 177 ASN A N 1
ATOM 1375 C CA . ASN A 1 177 ? -2.412 11.681 2.716 1.00 98.38 177 ASN A CA 1
ATOM 1376 C C . ASN A 1 177 ? -3.221 11.089 1.551 1.00 98.38 177 ASN A C 1
ATOM 1378 O O . ASN A 1 177 ? -2.636 10.541 0.613 1.00 98.38 177 ASN A O 1
ATOM 1382 N N . ALA A 1 178 ? -4.550 11.209 1.572 1.00 98.56 178 ALA A N 1
ATOM 1383 C CA . ALA A 1 178 ? -5.418 10.771 0.485 1.00 98.56 178 ALA A CA 1
ATOM 1384 C C . ALA A 1 178 ? -5.156 11.571 -0.799 1.00 98.56 178 ALA A C 1
ATOM 1386 O O . ALA A 1 178 ? -4.966 10.973 -1.860 1.00 98.56 178 ALA A O 1
ATOM 1387 N N . ALA A 1 179 ? -5.058 12.901 -0.707 1.00 98.31 179 ALA A N 1
ATOM 1388 C CA . ALA A 1 179 ? -4.731 13.758 -1.845 1.00 98.31 179 ALA A CA 1
ATOM 1389 C C . ALA A 1 179 ? -3.358 13.409 -2.444 1.00 98.31 179 ALA A C 1
ATOM 1391 O O . ALA A 1 179 ? -3.242 13.205 -3.654 1.00 98.31 179 ALA A O 1
ATOM 1392 N N . ALA A 1 180 ? -2.335 13.256 -1.596 1.00 97.62 180 ALA A N 1
ATOM 1393 C CA . ALA A 1 180 ? -0.995 12.856 -2.024 1.00 97.62 180 ALA A CA 1
ATOM 1394 C C . ALA A 1 180 ? -0.982 11.464 -2.677 1.00 97.62 180 ALA A C 1
ATOM 1396 O O . ALA A 1 180 ? -0.267 11.236 -3.654 1.00 97.62 180 ALA A O 1
ATOM 1397 N N . THR A 1 181 ? -1.803 10.537 -2.176 1.00 98.12 181 THR A N 1
ATOM 1398 C CA . THR A 1 181 ? -1.914 9.189 -2.748 1.00 98.12 181 THR A CA 1
ATOM 1399 C C . THR A 1 181 ? -2.561 9.237 -4.124 1.00 98.12 181 THR A C 1
ATOM 1401 O O . THR A 1 181 ? -2.022 8.656 -5.060 1.00 98.12 181 THR A O 1
ATOM 1404 N N . LEU A 1 182 ? -3.670 9.964 -4.291 1.00 97.75 182 LEU A N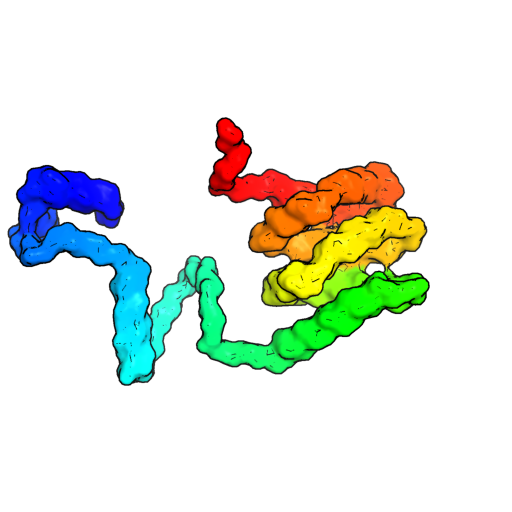 1
ATOM 1405 C CA . LEU A 1 182 ? -4.304 10.131 -5.604 1.00 97.75 182 LEU A CA 1
ATOM 1406 C C . LEU A 1 182 ? -3.352 10.783 -6.609 1.00 97.75 182 LEU A C 1
ATOM 1408 O O . LEU A 1 182 ? -3.259 10.314 -7.739 1.00 97.75 182 LEU A O 1
ATOM 1412 N N . PHE A 1 183 ? -2.590 11.796 -6.189 1.00 95.75 183 PHE A N 1
ATOM 1413 C CA . PHE A 1 183 ? -1.556 12.405 -7.025 1.00 95.75 183 PHE A CA 1
ATOM 1414 C C . PHE A 1 183 ? -0.486 11.386 -7.441 1.00 95.75 183 PHE A C 1
ATOM 1416 O O . PHE A 1 183 ? -0.197 11.243 -8.628 1.00 95.75 183 PHE A O 1
ATOM 1423 N N . SER A 1 184 ? 0.042 10.609 -6.493 1.00 94.88 184 SER A N 1
ATOM 1424 C CA . SER A 1 184 ? 1.020 9.546 -6.761 1.00 94.88 184 SER A CA 1
ATOM 1425 C C . SER A 1 184 ? 0.502 8.506 -7.767 1.00 94.88 184 SER A C 1
ATOM 1427 O O . SER A 1 184 ? 1.236 8.087 -8.666 1.00 94.88 184 SER A O 1
ATOM 1429 N N . LEU A 1 185 ? -0.777 8.130 -7.659 1.00 94.00 185 LEU A N 1
ATOM 1430 C CA . LEU A 1 185 ? -1.443 7.175 -8.549 1.00 94.00 185 LEU A CA 1
ATOM 1431 C C . LEU A 1 185 ? -1.841 7.769 -9.913 1.00 94.00 185 LEU A C 1
ATOM 1433 O O . LEU A 1 185 ? -2.095 7.006 -10.840 1.00 94.00 185 LEU A O 1
ATOM 1437 N N . SER A 1 186 ? -1.905 9.099 -10.045 1.00 87.50 186 SER A N 1
ATOM 1438 C CA . SER A 1 186 ? -2.384 9.787 -11.256 1.00 87.50 186 SER A CA 1
ATOM 1439 C C . SER A 1 186 ? -1.381 9.822 -12.412 1.00 87.50 186 SER A C 1
ATOM 1441 O O . SER A 1 186 ? -1.771 10.118 -13.540 1.00 87.50 186 SER A O 1
ATOM 1443 N N . PHE A 1 187 ? -0.107 9.504 -12.164 1.00 69.31 187 PHE A N 1
ATOM 1444 C CA . PHE A 1 187 ? 0.901 9.484 -13.221 1.00 69.31 187 PHE A CA 1
ATOM 1445 C C . PHE A 1 187 ? 0.718 8.260 -14.126 1.00 69.31 187 PHE A C 1
ATOM 1447 O O . PHE A 1 187 ? 0.832 7.125 -13.650 1.00 69.31 187 PHE A O 1
ATOM 1454 N N . PRO A 1 188 ? 0.454 8.462 -15.427 1.00 56.28 188 PRO A N 1
ATOM 1455 C CA . PRO A 1 188 ? 0.277 7.370 -16.357 1.00 56.28 188 PRO A CA 1
ATOM 1456 C C . PRO A 1 188 ? 1.642 6.762 -16.675 1.00 56.28 188 PRO A C 1
ATOM 1458 O O . PRO A 1 188 ? 2.552 7.449 -17.134 1.00 56.28 188 PRO A O 1
ATOM 1461 N N . ASN A 1 189 ? 1.757 5.444 -16.526 1.00 48.62 189 ASN A N 1
ATOM 1462 C CA . ASN A 1 189 ? 2.573 4.719 -17.485 1.00 48.62 189 ASN A CA 1
ATOM 1463 C C . ASN A 1 189 ? 1.878 4.914 -18.836 1.00 48.62 189 ASN A C 1
ATOM 1465 O O . ASN A 1 189 ? 0.807 4.353 -19.077 1.00 48.62 189 ASN A O 1
ATOM 1469 N N . GLU A 1 190 ? 2.462 5.761 -19.680 1.00 45.69 190 GLU A N 1
ATOM 1470 C CA . GLU A 1 190 ? 2.308 5.694 -21.127 1.00 45.69 190 GLU A CA 1
ATOM 1471 C C . GLU A 1 190 ? 2.512 4.230 -21.526 1.00 45.69 190 GLU A C 1
ATOM 1473 O O . GLU A 1 190 ? 3.644 3.787 -21.518 1.00 45.69 190 GLU A O 1
ATOM 1478 N N . HIS A 1 191 ? 1.440 3.449 -21.709 1.00 44.81 191 HIS A N 1
ATOM 1479 C CA . HIS A 1 191 ? 1.329 2.240 -22.544 1.00 44.81 191 HIS A CA 1
ATOM 1480 C C . HIS A 1 191 ? -0.062 1.597 -22.344 1.00 44.81 191 HIS A C 1
ATOM 1482 O O . HIS A 1 191 ? -0.281 0.768 -21.463 1.00 44.81 191 HIS A O 1
ATOM 1488 N N . ASN A 1 192 ? -0.980 2.006 -23.226 1.00 43.72 192 ASN A N 1
ATOM 1489 C CA . ASN A 1 192 ? -2.099 1.261 -23.812 1.00 43.72 192 ASN A CA 1
ATOM 1490 C C . ASN A 1 192 ? -3.016 0.437 -22.892 1.00 43.72 192 ASN A C 1
ATOM 1492 O O . ASN A 1 192 ? -2.838 -0.768 -22.727 1.00 43.72 192 ASN A O 1
ATOM 1496 N N . ILE A 1 193 ? -4.138 1.047 -22.506 1.00 42.16 193 ILE A N 1
ATOM 1497 C CA . ILE A 1 193 ? -5.432 0.377 -22.669 1.00 42.16 193 ILE A CA 1
ATOM 1498 C C . ILE A 1 193 ? -6.350 1.368 -23.379 1.00 42.16 193 ILE A C 1
ATOM 1500 O O . ILE A 1 193 ? -6.916 2.276 -22.774 1.00 42.16 193 ILE A O 1
ATOM 1504 N N . THR A 1 194 ? -6.462 1.225 -24.690 1.00 34.06 194 THR A N 1
ATOM 1505 C CA . THR A 1 194 ? -7.622 1.720 -25.424 1.00 34.06 194 THR A CA 1
ATOM 1506 C C . THR A 1 194 ? -8.017 0.614 -26.388 1.00 34.06 194 THR A C 1
ATOM 1508 O O . THR A 1 194 ? -7.155 -0.023 -26.992 1.00 34.06 194 THR A O 1
ATOM 1511 N N . ILE A 1 195 ? -9.312 0.336 -26.321 1.00 35.53 195 ILE A N 1
ATOM 1512 C CA . ILE A 1 195 ? -10.077 -0.822 -26.784 1.00 35.53 195 ILE A CA 1
ATOM 1513 C C . ILE A 1 195 ? -10.053 -0.939 -28.307 1.00 35.53 195 ILE A C 1
ATOM 1515 O O . ILE A 1 195 ? -10.078 0.126 -28.963 1.00 35.53 195 ILE A O 1
#

pLDDT: mean 83.18, std 16.9, range [34.06, 98.56]

InterPro domains:
  IPR000225 Armadillo [PF00514] (109-145)
  IPR000225 Armadillo [PF00514] (148-186)
  IPR000225 Armadillo [PS50176] (117-159)
  IPR000225 Armadillo [PS50176] (158-195)
  IPR000225 Armadillo [SM00185] (105-146)
  IPR000225 Armadillo [SM00185] (147-187)
  IPR003613 U-box domain [PF04564] (1-47)
  IPR003613 U-box domain [PS51698] (1-50)
  IPR003613 U-box domain [SM00504] (1-43)
  IPR011989 Armadillo-like helical [G3DSA:1.25.10.10] (69-195)
  IPR013083 Zinc finger, RING/FYVE/PHD-type [G3DSA:3.30.40.10] (1-50)
  IPR016024 Armadillo-type fold [SSF48371] (70-192)

Nearest PDB structures (foldseek):
  6sa7-assembly1_B  TM=8.033E-01  e=3.975E-05  synthetic construct
  7dvq-assembly1_K  TM=9.078E-01  e=9.055E-05  Homo sapiens
  9cpc-assembly1_1B  TM=8.578E-01  e=1.400E-04  Sus scrofa
  4ev9-assembly1_A  TM=8.224E-01  e=1.503E-03  Mus musculus
  1i7w-assembly1_C  TM=8.167E-01  e=2.961E-03  Mus musculus